Protein 6FTK (pdb70)

Organism: NCBI:txid11673

Solvent-accessible surface area: 5603 Å² total; per-residue (Å²): 168,134,70,147,90,84,102,109,142,134,154,107,104,101,121,98,115,114,66,86,106,87,43,26,154,113,58,77,117,110,79,44,101,139,136,40,152,88,194,203,76,60,132,92,92,126,202,148,150,212

Radius of gyration: 14.97 Å; Cα contacts (8 Å, |Δi|>4): 14; chains: 1; bounding box: 30×39×27 Å

InterPro domains:
  IPR000328 Retroviral envelope protein GP41-like [cd09909] (640-769)
  IPR018582 Envelope glycoprotein, lentivirus [PF09590] (5-595)

Structure (mmCIF, N/CA/C/O backbone):
data_6FTK
#
_entry.id   6FTK
#
loop_
_atom_site.group_PDB
_atom_site.id
_atom_site.type_symbol
_atom_site.label_atom_id
_atom_site.label_alt_id
_atom_site.label_comp_id
_atom_site.label_asym_id
_atom_site.label_entity_id
_atom_site.label_seq_id
_atom_site.pdbx_PDB_ins_code
_atom_site.Cartn_x
_atom_site.Cartn_y
_atom_site.Cartn_z
_atom_site.occupancy
_atom_site.B_iso_or_equiv
_atom_site.auth_seq_id
_atom_site.auth_comp_id
_atom_site.auth_asym_id
_atom_site.auth_atom_id
_atom_site.pdbx_PDB_model_num
ATOM 1 N N . LEU A 1 1 ? -4.612 3.547 5.746 1.00 61.05 737 LEU A N 1
ATOM 2 C CA . LEU A 1 1 ? -3.597 2.653 5.198 1.00 52.40 737 LEU A CA 1
ATOM 3 C C . LEU A 1 1 ? -4.223 1.627 4.261 1.00 73.34 737 LEU A C 1
ATOM 4 O O . LEU A 1 1 ? -5.445 1.491 4.202 1.00 54.31 737 LEU A O 1
ATOM 20 N N . GLN A 1 2 ? -3.378 0.905 3.532 1.00 54.14 738 GLN A N 1
ATOM 21 C CA . GLN A 1 2 ? -3.850 -0.111 2.599 1.00 42.43 738 GLN A CA 1
ATOM 22 C C . GLN A 1 2 ? -3.435 -1.506 3.057 1.00 55.31 738 GLN A C 1
ATOM 23 O O . GLN A 1 2 ? -4.092 -2.497 2.736 1.00 2.12 738 GLN A O 1
ATOM 37 N N . THR A 1 3 ? -2.341 -1.575 3.809 1.00 32.10 739 THR A N 1
ATOM 38 C CA . THR A 1 3 ? -1.838 -2.848 4.310 1.00 52.40 739 THR A CA 1
ATOM 39 C C . THR A 1 3 ? -2.630 -3.310 5.529 1.00 65.45 739 THR A C 1
ATOM 40 O O . THR A 1 3 ? -2.875 -4.504 5.706 1.00 23.10 739 THR A O 1
ATOM 51 N N . LYS A 1 4 ? -3.029 -2.359 6.366 1.00 64.35 740 LYS A N 1
ATOM 52 C CA . LYS A 1 4 ? -3.794 -2.668 7.567 1.00 53.14 740 LYS A CA 1
ATOM 53 C C . LYS A 1 4 ? -5.048 -3.465 7.223 1.00 75.40 740 LYS A C 1
ATOM 54 O O . LYS A 1 4 ? -5.241 -4.579 7.710 1.00 0.45 740 LYS A O 1
ATOM 73 N N . ASP A 1 5 ? -5.898 -2.888 6.379 1.00 1.15 741 ASP A N 1
ATOM 74 C CA . ASP A 1 5 ? -7.133 -3.546 5.967 1.00 0.14 741 ASP A CA 1
ATOM 75 C C . ASP A 1 5 ? -6.834 -4.791 5.138 1.00 11.22 741 ASP A C 1
ATOM 76 O O . ASP A 1 5 ? -7.310 -5.885 5.447 1.00 62.23 741 ASP A O 1
ATOM 85 N N . LEU A 1 6 ? -6.045 -4.618 4.083 1.00 5.15 742 LEU A N 1
ATOM 86 C CA . LEU A 1 6 ? -5.684 -5.727 3.208 1.00 24.31 742 LEU A CA 1
ATOM 87 C C . LEU A 1 6 ? -5.228 -6.936 4.020 1.00 74.04 742 LEU A C 1
ATOM 88 O O . LEU A 1 6 ? -5.632 -8.066 3.746 1.00 42.52 742 LEU A O 1
ATOM 104 N N . GLN A 1 7 ? -4.389 -6.689 5.020 1.00 44.13 743 GLN A N 1
ATOM 105 C CA . GLN A 1 7 ? -3.881 -7.757 5.872 1.00 5.33 743 GLN A CA 1
ATOM 106 C C . GLN A 1 7 ? -4.860 -8.066 7.000 1.00 51.54 743 GLN A C 1
ATOM 107 O O . GLN A 1 7 ? -4.831 -9.152 7.579 1.00 52.54 743 GLN A O 1
ATOM 121 N N . GLN A 1 8 ? -5.724 -7.104 7.306 1.00 12.32 744 GLN A N 1
ATOM 122 C CA . GLN A 1 8 ? -6.712 -7.273 8.366 1.00 21.33 744 GLN A CA 1
ATOM 123 C C . GLN A 1 8 ? -7.655 -8.429 8.051 1.00 33.43 744 GLN A C 1
ATOM 124 O O . GLN A 1 8 ? -8.253 -9.020 8.951 1.00 24.14 744 GLN A O 1
ATOM 138 N N . LYS A 1 9 ? -7.784 -8.748 6.768 1.00 33.31 745 LYS A N 1
ATOM 139 C CA . LYS A 1 9 ? -8.654 -9.835 6.332 1.00 0.44 745 LYS A CA 1
ATOM 140 C C . LYS A 1 9 ? -7.928 -11.175 6.402 1.00 50.43 745 LYS A C 1
ATOM 141 O O . LYS A 1 9 ? -8.393 -12.112 7.050 1.00 54.02 745 LYS A O 1
ATOM 160 N N . PHE A 1 10 ? -6.784 -11.257 5.731 1.00 44.21 746 PHE A N 1
ATOM 161 C CA . PHE A 1 10 ? -5.992 -12.482 5.717 1.00 55.35 746 PHE A CA 1
ATOM 162 C C . PHE A 1 10 ? -5.532 -12.848 7.124 1.00 24.22 746 PHE A C 1
ATOM 163 O O . PHE A 1 10 ? -5.346 -14.023 7.442 1.00 11.22 746 PHE A O 1
ATOM 180 N N . TYR A 1 11 ? -5.348 -11.834 7.962 1.00 74.32 747 TYR A N 1
ATOM 181 C CA . TYR A 1 11 ? -4.907 -12.048 9.335 1.00 65.31 747 TYR A CA 1
ATOM 182 C C . TYR A 1 11 ? -5.977 -12.772 10.146 1.00 14.20 747 TYR A C 1
ATOM 183 O O . TYR A 1 11 ? -5.725 -13.223 11.262 1.00 1.04 747 TYR A O 1
ATOM 201 N N . GLU A 1 12 ? -7.173 -12.877 9.574 1.00 5.41 748 GLU A N 1
ATOM 202 C CA . GLU A 1 12 ? -8.282 -13.545 10.244 1.00 35.11 748 GLU A CA 1
ATOM 203 C C . GLU A 1 12 ? -8.265 -15.044 9.960 1.00 33.32 748 GLU A C 1
ATOM 204 O O . GLU A 1 12 ? -8.764 -15.842 10.754 1.00 13.13 748 GLU A O 1
ATOM 216 N N . ILE A 1 13 ? -7.688 -15.419 8.825 1.00 71.35 749 ILE A N 1
ATOM 217 C CA . ILE A 1 13 ? -7.605 -16.822 8.437 1.00 40.15 749 ILE A CA 1
ATOM 218 C C . ILE A 1 13 ? -6.441 -17.517 9.135 1.00 71.33 749 ILE A C 1
ATOM 219 O O . ILE A 1 13 ? -6.212 -18.711 8.941 1.00 35.42 749 ILE A O 1
ATOM 235 N N . ILE A 1 14 ? -5.710 -16.763 9.947 1.00 1.13 750 ILE A N 1
ATOM 236 C CA . ILE A 1 14 ? -4.571 -17.308 10.676 1.00 1.43 750 ILE A CA 1
ATOM 237 C C . ILE A 1 14 ? -4.973 -17.733 12.084 1.00 21.21 750 ILE A C 1
ATOM 238 O O . ILE A 1 14 ? -4.427 -18.690 12.635 1.00 20.43 750 ILE A O 1
ATOM 254 N N . LEU A 1 15 ? -5.932 -17.017 12.662 1.00 30.30 751 LEU A N 1
ATOM 255 C CA . LEU A 1 15 ? -6.409 -17.321 14.006 1.00 55.14 751 LEU A CA 1
ATOM 256 C C . LEU A 1 15 ? -7.509 -18.377 13.967 1.00 51.30 751 LEU A C 1
ATOM 257 O O . LEU A 1 15 ? -7.720 -19.105 14.937 1.00 23.13 751 LEU A O 1
ATOM 273 N N . ASP A 1 16 ? -8.207 -18.456 12.840 1.00 43.23 752 ASP A N 1
ATOM 274 C CA . ASP A 1 16 ? -9.284 -19.425 12.672 1.00 11.32 752 ASP A CA 1
ATOM 275 C C . ASP A 1 16 ? -8.742 -20.756 12.162 1.00 62.41 752 ASP A C 1
ATOM 276 O O . ASP A 1 16 ? -9.383 -21.797 12.313 1.00 21.34 752 ASP A O 1
ATOM 285 N N . ILE A 1 17 ? -7.559 -20.716 11.557 1.00 54.51 753 ILE A N 1
ATOM 286 C CA . ILE A 1 17 ? -6.933 -21.919 11.025 1.00 44.12 753 ILE A CA 1
ATOM 287 C C . ILE A 1 17 ? -6.163 -22.664 12.111 1.00 44.53 753 ILE A C 1
ATOM 288 O O . ILE A 1 17 ? -6.003 -23.882 12.046 1.00 1.42 753 ILE A O 1
ATOM 304 N N . GLU A 1 18 ? -5.690 -21.923 13.108 1.00 50.01 754 GLU A N 1
ATOM 305 C CA . GLU A 1 18 ? -4.938 -22.514 14.208 1.00 32.21 754 GLU A CA 1
ATOM 306 C C . GLU A 1 18 ? -5.877 -23.161 15.223 1.00 3.51 754 GLU A C 1
ATOM 307 O O . GLU A 1 18 ? -5.502 -24.108 15.913 1.00 0.45 754 GLU A O 1
ATOM 319 N N . GLN A 1 19 ? -7.096 -22.640 15.307 1.00 52.51 755 GLN A N 1
ATOM 320 C CA . GLN A 1 19 ? -8.088 -23.164 16.239 1.00 53.11 755 GLN A CA 1
ATOM 321 C C . GLN A 1 19 ? -8.439 -24.610 15.902 1.00 53.53 755 GLN A C 1
ATOM 322 O O . GLN A 1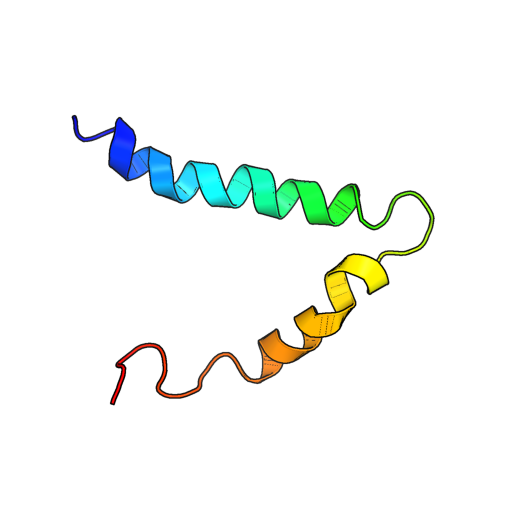 19 ? -8.821 -25.386 16.777 1.00 42.10 755 GLN A O 1
ATOM 336 N N . ASN A 1 20 ? -8.309 -24.964 14.628 1.00 62.13 756 ASN A N 1
ATOM 337 C CA . ASN A 1 20 ? -8.614 -26.317 14.175 1.00 3.34 756 ASN A CA 1
ATOM 338 C C . ASN A 1 20 ? -7.786 -27.346 14.941 1.00 51.44 756 ASN A C 1
ATOM 339 O O . ASN A 1 20 ? -8.175 -28.507 15.055 1.00 21.43 756 ASN A O 1
ATOM 350 N N . ASN A 1 21 ? -6.645 -26.909 15.463 1.00 51.32 757 ASN A N 1
ATOM 351 C CA . ASN A 1 21 ? -5.763 -27.791 16.218 1.00 62.44 757 ASN A CA 1
ATOM 352 C C . ASN A 1 21 ? -6.083 -27.737 17.708 1.00 73.35 757 ASN A C 1
ATOM 353 O O . ASN A 1 21 ? -6.154 -28.768 18.377 1.00 21.45 757 ASN A O 1
ATOM 364 N N . VAL A 1 22 ? -6.279 -26.527 18.222 1.00 12.42 758 VAL A N 1
ATOM 365 C CA . VAL A 1 22 ? -6.594 -26.337 19.633 1.00 11.32 758 VAL A CA 1
ATOM 366 C C . VAL A 1 22 ? -7.893 -27.044 20.006 1.00 43.35 758 VAL A C 1
ATOM 367 O O . VAL A 1 22 ? -8.105 -27.401 21.164 1.00 50.31 758 VAL A O 1
ATOM 380 N N . GLN A 1 23 ? -8.757 -27.242 19.016 1.00 40.34 759 GLN A N 1
ATOM 381 C CA . GLN A 1 23 ? -10.036 -27.906 19.240 1.00 5.52 759 GLN A CA 1
ATOM 382 C C . GLN A 1 23 ? -9.943 -29.392 18.911 1.00 63.12 759 GLN A C 1
ATOM 383 O O . GLN A 1 23 ? -10.941 -30.026 18.571 1.00 23.11 759 GLN A O 1
ATOM 397 N N . GLY A 1 24 ? -8.736 -29.941 19.013 1.00 53.25 760 GLY A N 1
ATOM 398 C CA . GLY A 1 24 ? -8.535 -31.348 18.721 1.00 32.30 760 GLY A CA 1
ATOM 399 C C . GLY A 1 24 ? -7.338 -31.927 19.451 1.00 53.33 760 GLY A C 1
ATOM 400 O O . GLY A 1 24 ? -6.813 -32.972 19.068 1.00 71.03 760 GLY A O 1
ATOM 404 N N . LYS A 1 25 ? -6.904 -31.244 20.505 1.00 75.43 761 LYS A N 1
ATOM 405 C CA . LYS A 1 25 ? -5.762 -31.695 21.291 1.00 41.42 761 LYS A CA 1
ATOM 406 C C . LYS A 1 25 ? -6.176 -32.777 22.282 1.00 63.23 761 LYS A C 1
ATOM 407 O O . LYS A 1 25 ? -5.405 -33.690 22.579 1.00 51.15 761 LYS A O 1
ATOM 426 N N . THR A 1 26 ? -7.399 -32.670 22.791 1.00 71.51 762 THR A N 1
ATOM 427 C CA . THR A 1 26 ? -7.916 -33.640 23.748 1.00 12.03 762 THR A CA 1
ATOM 428 C C . THR A 1 26 ? -8.745 -34.713 23.052 1.00 63.54 762 THR A C 1
ATOM 429 O O . THR A 1 26 ? -9.649 -35.298 23.646 1.00 4.23 762 THR A O 1
ATOM 440 N N . GLY A 1 27 ? -8.428 -34.969 21.785 1.00 32.34 763 GLY A N 1
ATOM 441 C CA . GLY A 1 27 ? -9.153 -35.974 21.028 1.00 4.25 763 GLY A CA 1
ATOM 442 C C . GLY A 1 27 ? -10.609 -35.606 20.824 1.00 63.51 763 GLY A C 1
ATOM 443 O O . GLY A 1 27 ? -11.479 -36.478 20.804 1.00 22.21 763 GLY A O 1
ATOM 447 N N . ILE A 1 28 ? -10.876 -34.314 20.672 1.00 33.03 764 ILE A N 1
ATOM 448 C CA . ILE A 1 28 ? -12.237 -33.834 20.468 1.00 12.02 764 ILE A CA 1
ATOM 449 C C . ILE A 1 28 ? -12.327 -32.939 19.238 1.00 44.13 764 ILE A C 1
ATOM 450 O O . ILE A 1 28 ? -12.915 -31.860 19.285 1.00 50.54 764 ILE A O 1
ATOM 466 N N . GLN A 1 29 ? -11.740 -33.396 18.136 1.00 24.52 765 GLN A N 1
ATOM 467 C CA . GLN A 1 29 ? -11.754 -32.637 16.891 1.00 63.11 765 GLN A CA 1
ATOM 468 C C . GLN A 1 29 ? -13.178 -32.260 16.500 1.00 54.04 765 GLN A C 1
ATOM 469 O O . GLN A 1 29 ? -13.416 -31.187 15.947 1.00 73.41 765 GLN A O 1
ATOM 483 N N . GLN A 1 30 ? -14.122 -33.150 16.791 1.00 34.42 766 GLN A N 1
ATOM 484 C CA . GLN A 1 30 ? -15.523 -32.912 16.468 1.00 54.54 766 GLN A CA 1
ATOM 485 C C . GLN A 1 30 ? -16.019 -31.622 17.115 1.00 12.43 766 GLN A C 1
ATOM 486 O O . GLN A 1 30 ? -17.003 -31.029 16.669 1.00 4.02 766 GLN A O 1
ATOM 500 N N . LEU A 1 31 ? -15.332 -31.193 18.169 1.00 42.12 767 LEU A N 1
ATOM 501 C CA . LEU A 1 31 ? -15.703 -29.973 18.878 1.00 3.15 767 LEU A CA 1
ATOM 502 C C . LEU A 1 31 ? -15.913 -28.819 17.903 1.00 33.02 767 LEU A C 1
ATOM 503 O O . LEU A 1 31 ? -16.927 -28.124 17.961 1.00 4.42 767 LEU A O 1
ATOM 519 N N . GLN A 1 32 ? -14.950 -28.623 17.009 1.00 63.10 768 GLN A N 1
ATOM 520 C CA . GLN A 1 32 ? -15.032 -27.554 16.021 1.00 44.24 768 GLN A CA 1
ATOM 521 C C . GLN A 1 32 ? -15.685 -28.050 14.735 1.00 64.52 768 GLN A C 1
ATOM 522 O O . GLN A 1 32 ? -16.046 -27.259 13.864 1.00 51.55 768 GLN A O 1
ATOM 536 N N . LYS A 1 33 ? -15.832 -29.366 14.622 1.00 61.42 769 LYS A N 1
ATOM 537 C CA . LYS A 1 33 ? -16.442 -29.969 13.442 1.00 44.22 769 LYS A CA 1
ATOM 538 C C . LYS A 1 33 ? -17.961 -30.005 13.573 1.00 5.25 769 LYS A C 1
ATOM 539 O O . LYS A 1 33 ? -18.671 -30.268 12.603 1.00 42.10 769 LYS A O 1
ATOM 558 N N . TRP A 1 34 ? -18.452 -29.737 14.777 1.00 34.21 770 TRP A N 1
ATOM 559 C CA . TRP A 1 34 ? -19.888 -29.738 15.035 1.00 70.14 770 TRP A CA 1
ATOM 560 C C . TRP A 1 34 ? -20.641 -29.020 13.920 1.00 5.41 770 TRP A C 1
ATOM 561 O O . TRP A 1 34 ? -20.901 -29.595 12.864 1.00 13.40 770 TRP A O 1
ATOM 582 N N . GLU A 1 35 ? -20.987 -27.759 14.162 1.00 4.43 771 GLU A N 1
ATOM 583 C CA . GLU A 1 35 ? -21.709 -26.963 13.178 1.00 13.33 771 GLU A CA 1
ATOM 584 C C . GLU A 1 35 ? -20.960 -26.928 11.849 1.00 22.24 771 GLU A C 1
ATOM 585 O O . GLU A 1 35 ? -21.515 -26.541 10.821 1.00 62.01 771 GLU A O 1
ATOM 597 N N . ASP A 1 36 ? -19.696 -27.335 11.879 1.00 21.02 772 ASP A N 1
ATOM 598 C CA . ASP A 1 36 ? -18.869 -27.352 10.678 1.00 1.21 772 ASP A CA 1
ATOM 599 C C . ASP A 1 36 ? -19.585 -28.065 9.536 1.00 62.20 772 ASP A C 1
ATOM 600 O O . ASP A 1 36 ? -19.377 -27.745 8.365 1.00 33.03 772 ASP A O 1
ATOM 609 N N . TRP A 1 37 ? -20.426 -29.032 9.883 1.00 2.12 773 TRP A N 1
ATOM 610 C CA . TRP A 1 37 ? -21.171 -29.791 8.886 1.00 13.23 773 TRP A CA 1
ATOM 611 C C . TRP A 1 37 ? -21.926 -28.859 7.944 1.00 13.44 773 TRP A C 1
ATOM 612 O O . TRP A 1 37 ? -22.178 -29.198 6.788 1.00 22.44 773 TRP A O 1
ATOM 633 N N . VAL A 1 38 ? -22.285 -27.681 8.446 1.00 21.20 774 VAL A N 1
ATOM 634 C CA . VAL A 1 38 ? -23.011 -26.700 7.649 1.00 2.51 774 VAL A CA 1
ATOM 635 C C . VAL A 1 38 ? -22.230 -26.326 6.394 1.00 62.44 774 VAL A C 1
ATOM 636 O O . VAL A 1 38 ? -22.801 -25.845 5.415 1.00 22.34 774 VAL A O 1
ATOM 649 N N . ARG A 1 39 ? -20.920 -26.551 6.430 1.00 71.54 775 ARG A N 1
ATOM 650 C CA . ARG A 1 39 ? -20.060 -26.238 5.295 1.00 3.05 775 ARG A CA 1
ATOM 651 C C . ARG A 1 39 ? -20.611 -26.848 4.009 1.00 12.13 775 ARG A C 1
ATOM 652 O O . ARG A 1 39 ? -20.371 -26.337 2.916 1.00 64.32 775 ARG A O 1
ATOM 673 N N . TRP A 1 40 ? -21.350 -27.943 4.150 1.00 2.12 776 TRP A N 1
ATOM 674 C CA . TRP A 1 40 ? -21.935 -28.624 3.001 1.00 41.23 776 TRP A CA 1
ATOM 675 C C . TRP A 1 40 ? -22.936 -27.722 2.286 1.00 2.24 776 TRP A C 1
ATOM 676 O O . TRP A 1 40 ? -23.007 -27.710 1.058 1.00 41.24 776 TRP A O 1
ATOM 697 N N . ILE A 1 41 ? -23.708 -26.971 3.064 1.00 11.01 777 ILE A N 1
ATOM 698 C CA . ILE A 1 41 ? -24.704 -26.066 2.504 1.00 14.32 777 ILE A CA 1
ATOM 699 C C . ILE A 1 41 ? -24.144 -24.655 2.354 1.00 21.33 777 ILE A C 1
ATOM 700 O O . ILE A 1 41 ? -24.856 -23.670 2.546 1.00 63.41 777 ILE A O 1
ATOM 716 N N . GLY A 1 42 ? -22.863 -24.567 2.009 1.00 13.10 778 GLY A N 1
ATOM 717 C CA . GLY A 1 42 ? -22.229 -23.274 1.837 1.00 1.54 778 GLY A CA 1
ATOM 718 C C . GLY A 1 42 ? -22.324 -22.765 0.412 1.00 14.24 778 GLY A C 1
ATOM 719 O O . GLY A 1 42 ? -21.340 -22.290 -0.151 1.00 52.11 778 GLY A O 1
ATOM 723 N N . ASN A 1 43 ? -23.514 -22.868 -0.172 1.00 41.40 779 ASN A N 1
ATOM 724 C CA . ASN A 1 43 ? -23.733 -22.416 -1.542 1.00 14.15 779 ASN A CA 1
ATOM 725 C C . ASN A 1 43 ? -25.023 -21.608 -1.647 1.00 74.23 779 ASN A C 1
ATOM 726 O O . ASN A 1 43 ? -25.305 -21.003 -2.681 1.00 45.24 779 ASN A O 1
ATOM 737 N N . ILE A 1 44 ? -25.802 -21.602 -0.570 1.00 31.31 780 ILE A N 1
ATOM 738 C CA . ILE A 1 44 ? -27.060 -20.867 -0.542 1.00 13.22 780 ILE A CA 1
ATOM 739 C C . ILE A 1 44 ? -26.886 -19.457 -1.096 1.00 61.13 780 ILE A C 1
ATOM 740 O O . ILE A 1 44 ? -25.780 -18.918 -1.153 1.00 42.41 780 ILE A O 1
ATOM 756 N N . PRO A 1 45 ? -28.003 -18.844 -1.514 1.00 4.14 781 PRO A N 1
ATOM 757 C CA . PRO A 1 45 ? -28.000 -17.487 -2.069 1.00 72.21 781 PRO A CA 1
ATOM 758 C C . PRO A 1 45 ? -27.696 -16.429 -1.014 1.00 50.43 781 PRO A C 1
ATOM 759 O O . PRO A 1 45 ? -28.222 -15.318 -1.068 1.00 0.13 781 PRO A O 1
ATOM 770 N N . GLN A 1 46 ? -26.845 -16.782 -0.056 1.00 74.53 782 GLN A N 1
ATOM 771 C CA . GLN A 1 46 ? -26.473 -15.862 1.011 1.00 35.14 782 GLN A CA 1
ATOM 772 C C . GLN A 1 46 ? -25.346 -14.937 0.565 1.00 74.01 782 GLN A C 1
ATOM 773 O O . GLN A 1 46 ? -25.157 -13.857 1.125 1.00 42.14 782 GLN A O 1
ATOM 787 N N . TYR A 1 47 ? -24.601 -15.367 -0.448 1.00 11.12 783 TYR A N 1
ATOM 788 C CA . TYR A 1 47 ? -23.491 -14.577 -0.968 1.00 20.21 783 TYR A CA 1
ATOM 789 C C . TYR A 1 47 ? -23.999 -13.345 -1.711 1.00 32.44 783 TYR A C 1
ATOM 790 O O . TYR A 1 47 ? -23.443 -12.254 -1.582 1.00 33.15 783 TYR A O 1
ATOM 808 N N . LEU A 1 48 ? -25.060 -13.529 -2.490 1.00 50.51 784 LEU A N 1
ATOM 809 C CA . LEU A 1 48 ? -25.647 -12.433 -3.254 1.00 64.32 784 LEU A CA 1
ATOM 810 C C . LEU A 1 48 ? -26.660 -11.664 -2.414 1.00 1.44 784 LEU A C 1
ATOM 811 O O . LEU A 1 48 ? -26.909 -10.482 -2.649 1.00 14.30 784 LEU A O 1
ATOM 827 N N . LYS A 1 49 ? -27.242 -12.342 -1.430 1.00 23.24 785 LYS A N 1
ATOM 828 C CA . LYS A 1 49 ? -28.226 -11.724 -0.550 1.00 44.41 785 LYS A CA 1
ATOM 829 C C . LYS A 1 49 ? -29.454 -11.277 -1.338 1.00 2.50 785 LYS A C 1
ATOM 830 O O . LYS A 1 49 ? -29.427 -10.252 -2.018 1.00 12.30 785 LYS A O 1
ATOM 849 N N . MET A 1 50 ? -30.529 -12.052 -1.239 1.00 50.22 786 MET A N 1
ATOM 850 C CA . MET A 1 50 ? -31.767 -11.733 -1.940 1.00 72.33 786 MET A CA 1
ATOM 851 C C . MET A 1 50 ? -32.398 -10.463 -1.380 1.00 10.34 786 MET A C 1
ATOM 852 O O . MET A 1 50 ? -32.281 -10.173 -0.189 1.00 4.22 786 MET A O 1
ATOM 866 N N . LEU A 1 1 ? 0.424 0.466 1.837 1.00 3.22 737 LEU A N 2
ATOM 867 C CA . LEU A 1 1 ? -0.898 1.075 1.756 1.00 15.13 737 LEU A CA 2
ATOM 868 C C . LEU A 1 1 ? -1.967 0.134 2.304 1.00 62.35 737 LEU A C 2
ATOM 869 O O . LEU A 1 1 ? -2.118 -0.990 1.826 1.00 23.45 737 LEU A O 2
ATOM 885 N N . GLN A 1 2 ? -2.704 0.601 3.305 1.00 74.12 738 GLN A N 2
ATOM 886 C CA . GLN A 1 2 ? -3.759 -0.199 3.915 1.00 72.33 738 GLN A CA 2
ATOM 887 C C . GLN A 1 2 ? -3.196 -1.493 4.494 1.00 44.21 738 GLN A C 2
ATOM 888 O O . GLN A 1 2 ? -3.900 -2.497 4.602 1.00 70.42 738 GLN A O 2
ATOM 902 N N . THR A 1 3 ? -1.919 -1.463 4.865 1.00 44.22 739 THR A N 2
ATOM 903 C CA . THR A 1 3 ? -1.259 -2.632 5.431 1.00 73.34 739 THR A CA 2
ATOM 904 C C . THR A 1 3 ? -1.956 -3.093 6.705 1.00 12.54 739 THR A C 2
ATOM 905 O O . THR A 1 3 ? -1.807 -4.240 7.128 1.00 42.20 739 THR A O 2
ATOM 916 N N . LYS A 1 4 ? -2.719 -2.193 7.316 1.00 1.31 740 LYS A N 2
ATOM 917 C CA . LYS A 1 4 ? -3.442 -2.506 8.542 1.00 4.33 740 LYS A CA 2
ATOM 918 C C . LYS A 1 4 ? -4.732 -3.258 8.237 1.00 74.43 740 LYS A C 2
ATOM 919 O O . LYS A 1 4 ? -4.935 -4.379 8.703 1.00 61.11 740 LYS A O 2
ATOM 938 N N . ASP A 1 5 ? -5.602 -2.635 7.449 1.00 13.03 741 ASP A N 2
ATOM 939 C CA . ASP A 1 5 ? -6.873 -3.247 7.078 1.00 11.32 741 ASP A CA 2
ATOM 940 C C . ASP A 1 5 ? -6.651 -4.463 6.186 1.00 65.41 741 ASP A C 2
ATOM 941 O O . ASP A 1 5 ? -7.136 -5.557 6.476 1.00 21.34 741 ASP A O 2
ATOM 950 N N . LEU A 1 6 ? -5.915 -4.265 5.097 1.00 23.01 742 LEU A N 2
ATOM 951 C CA . LEU A 1 6 ? -5.628 -5.346 4.160 1.00 75.14 742 LEU A CA 2
ATOM 952 C C . LEU A 1 6 ? -5.165 -6.598 4.898 1.00 2.33 742 LEU A C 2
ATOM 953 O O . LEU A 1 6 ? -5.612 -7.705 4.601 1.00 52.21 742 LEU A O 2
ATOM 969 N N . GLN A 1 7 ? -4.268 -6.413 5.862 1.00 63.14 743 GLN A N 2
ATOM 970 C CA . GLN A 1 7 ? -3.746 -7.527 6.643 1.00 73.32 743 GLN A CA 2
ATOM 971 C C . GLN A 1 7 ? -4.676 -7.860 7.804 1.00 22.44 743 GLN A C 2
ATOM 972 O O . GLN A 1 7 ? -4.655 -8.974 8.328 1.00 72.33 743 GLN A O 2
ATOM 986 N N . GLN A 1 8 ? -5.489 -6.888 8.203 1.00 54.12 744 GLN A N 2
ATOM 987 C CA . GLN A 1 8 ? -6.426 -7.079 9.304 1.00 72.14 744 GLN A CA 2
ATOM 988 C C . GLN A 1 8 ? -7.412 -8.199 8.992 1.00 73.44 744 GLN A C 2
ATOM 989 O O . GLN A 1 8 ? -7.980 -8.811 9.896 1.00 32.22 744 GLN A O 2
ATOM 1003 N N . LYS A 1 9 ? -7.612 -8.464 7.704 1.00 14.24 745 LYS A N 2
ATOM 1004 C CA . LYS A 1 9 ? -8.529 -9.511 7.272 1.00 54.21 745 LYS A CA 2
ATOM 1005 C C . LYS A 1 9 ? -7.834 -10.869 7.253 1.00 40.44 745 LYS A C 2
ATOM 1006 O O . LYS A 1 9 ? -8.308 -11.828 7.862 1.00 12.15 745 LYS A O 2
ATOM 1025 N N . PHE A 1 10 ? -6.708 -10.943 6.551 1.00 33.03 746 PHE A N 2
ATOM 1026 C CA . PHE A 1 10 ? -5.948 -12.184 6.454 1.00 11.53 746 PHE A CA 2
ATOM 1027 C C . PHE A 1 10 ? -5.463 -12.632 7.829 1.00 20.51 746 PHE A C 2
ATOM 1028 O O . PHE A 1 10 ? -5.314 -13.827 8.087 1.00 33.05 746 PHE A O 2
ATOM 1045 N N . TYR A 1 11 ? -5.216 -11.667 8.707 1.00 64.41 747 TYR A N 2
ATOM 1046 C CA . TYR A 1 11 ? -4.743 -11.962 10.054 1.00 13.43 747 TYR A CA 2
ATOM 1047 C C . TYR A 1 11 ? -5.817 -12.686 10.861 1.00 1.44 747 TYR A C 2
ATOM 1048 O O . TYR A 1 11 ? -5.551 -13.199 11.948 1.00 12.42 747 TYR A O 2
ATOM 1066 N N . GLU A 1 12 ? -7.031 -12.723 10.321 1.00 62.51 748 GLU A N 2
ATOM 1067 C CA . GLU A 1 12 ? -8.145 -13.385 10.990 1.00 41.31 748 GLU A CA 2
ATOM 1068 C C . GLU A 1 12 ? -8.189 -14.868 10.636 1.00 73.01 748 GLU A C 2
ATOM 1069 O O . GLU A 1 12 ? -8.695 -15.686 11.406 1.00 43.44 748 GLU A O 2
ATOM 1081 N N . ILE A 1 13 ? -7.658 -15.208 9.467 1.00 64.13 749 ILE A N 2
ATOM 1082 C CA . ILE A 1 13 ? -7.635 -16.592 9.012 1.00 62.02 749 ILE A CA 2
ATOM 1083 C C . ILE A 1 13 ? -6.466 -17.355 9.626 1.00 53.43 749 ILE A C 2
ATOM 1084 O O . ILE A 1 13 ? -6.284 -18.545 9.368 1.00 61.13 749 ILE A O 2
ATOM 1100 N N . ILE A 1 14 ? -5.677 -16.662 10.440 1.00 54.43 750 ILE A N 2
ATOM 1101 C CA . ILE A 1 14 ? -4.528 -17.274 11.094 1.00 33.33 750 ILE A CA 2
ATOM 1102 C C . ILE A 1 14 ? -4.884 -17.754 12.497 1.00 74.14 750 ILE A C 2
ATOM 1103 O O . ILE A 1 14 ? -4.347 -18.752 12.978 1.00 32.04 750 ILE A O 2
ATOM 1119 N N . LEU A 1 15 ? -5.795 -17.038 13.148 1.00 43.02 751 LEU A N 2
ATOM 1120 C CA . LEU A 1 15 ? -6.226 -17.392 14.496 1.00 44.24 751 LEU A CA 2
ATOM 1121 C C . LEU A 1 15 ? -7.360 -18.411 14.455 1.00 23.01 751 LEU A C 2
ATOM 1122 O O . LEU A 1 15 ? -7.552 -19.177 15.399 1.00 73.21 751 LEU A O 2
ATOM 1138 N N . ASP A 1 16 ? -8.106 -18.414 13.356 1.00 22.01 752 ASP A N 2
ATOM 1139 C CA . ASP A 1 16 ? -9.218 -19.342 13.190 1.00 13.24 752 ASP A CA 2
ATOM 1140 C C . ASP A 1 16 ? -8.742 -20.664 12.597 1.00 44.44 752 ASP A C 2
ATOM 1141 O O . ASP A 1 16 ? -9.409 -21.690 12.726 1.00 22.24 752 ASP A O 2
ATOM 1150 N N . ILE A 1 17 ? -7.585 -20.629 11.944 1.00 61.42 753 ILE A N 2
ATOM 1151 C CA . ILE A 1 17 ? -7.019 -21.824 11.330 1.00 52.10 753 ILE A CA 2
ATOM 1152 C C . ILE A 1 17 ? -6.229 -22.643 12.345 1.00 54.20 753 ILE A C 2
ATOM 1153 O O . ILE A 1 17 ? -6.116 -23.862 12.221 1.00 13.53 753 ILE A O 2
ATOM 1169 N N . GLU A 1 18 ? -5.686 -21.964 13.351 1.00 44.14 754 GLU A N 2
ATOM 1170 C CA . GLU A 1 18 ? -4.908 -22.629 14.388 1.00 4.35 754 GLU A CA 2
ATOM 1171 C C . GLU A 1 18 ? -5.822 -23.319 15.396 1.00 71.51 754 GLU A C 2
ATOM 1172 O O . GLU A 1 18 ? -5.496 -24.388 15.914 1.00 53.33 754 GLU A O 2
ATOM 1184 N N . GLN A 1 19 ? -6.966 -22.700 15.669 1.00 24.12 755 GLN A N 2
ATOM 1185 C CA . GLN A 1 19 ? -7.927 -23.255 16.616 1.00 44.12 755 GLN A CA 2
ATOM 1186 C C . GLN A 1 19 ? -8.305 -24.682 16.235 1.00 51.13 755 GLN A C 2
ATOM 1187 O O . GLN A 1 19 ? -8.611 -25.505 17.097 1.00 5.20 755 GLN A O 2
ATOM 1201 N N . ASN A 1 20 ? -8.283 -24.968 14.937 1.00 32.42 756 ASN A N 2
ATOM 1202 C CA . ASN A 1 20 ? -8.625 -26.296 14.441 1.00 61.22 756 ASN A CA 2
ATOM 1203 C C . ASN A 1 20 ? -7.755 -27.363 15.099 1.00 52.04 756 ASN A C 2
ATOM 1204 O O . ASN A 1 20 ? -8.151 -28.523 15.206 1.00 74.24 756 ASN A O 2
ATOM 1215 N N . ASN A 1 21 ? -6.567 -26.961 15.538 1.00 10.31 757 ASN A N 2
ATOM 1216 C CA . ASN A 1 21 ? -5.640 -27.882 16.186 1.00 65.52 757 ASN A CA 2
ATOM 1217 C C . ASN A 1 21 ? -5.780 -27.818 17.703 1.00 34.22 757 ASN A C 2
ATOM 1218 O O . ASN A 1 21 ? -5.722 -28.840 18.387 1.00 74.44 757 ASN A O 2
ATOM 1229 N N . VAL A 1 22 ? -5.964 -26.609 18.224 1.00 33.20 758 VAL A N 2
ATOM 1230 C CA . VAL A 1 22 ? -6.115 -26.411 19.661 1.00 51.15 758 VAL A CA 2
ATOM 1231 C C . VAL A 1 22 ? -7.408 -27.036 20.170 1.00 71.52 758 VAL A C 2
ATOM 1232 O O . VAL A 1 22 ? -7.516 -27.394 21.343 1.00 53.35 758 VAL A O 2
ATOM 1245 N N . GLN A 1 23 ? -8.386 -27.168 19.279 1.00 12.33 759 GLN A N 2
ATOM 1246 C CA . GLN A 1 23 ? -9.673 -27.752 19.639 1.00 21.14 759 GLN A CA 2
ATOM 1247 C C . GLN A 1 23 ? -9.714 -29.237 19.292 1.00 44.42 759 GLN A C 2
ATOM 1248 O O . GLN A 1 23 ? -10.777 -29.790 19.016 1.00 30.44 759 GLN A O 2
ATOM 1262 N N . GLY A 1 24 ? -8.547 -29.875 19.308 1.00 40.53 760 GLY A N 2
ATOM 1263 C CA . GLY A 1 24 ? -8.472 -31.289 18.993 1.00 72.51 760 GLY A CA 2
ATOM 1264 C C . GLY A 1 24 ? -7.344 -31.987 19.727 1.00 31.13 760 GLY A C 2
ATOM 1265 O O . GLY A 1 24 ? -6.904 -33.065 19.325 1.00 45.03 760 GLY A O 2
ATOM 1269 N N . LYS A 1 25 ? -6.873 -31.373 20.806 1.00 35.23 761 LYS A N 2
ATOM 1270 C CA . LYS A 1 25 ? -5.790 -31.940 21.600 1.00 64.41 761 LYS A CA 2
ATOM 1271 C C . LYS A 1 25 ? -6.264 -33.169 22.370 1.00 64.15 761 LYS A C 2
ATOM 1272 O O . LYS A 1 25 ? -5.516 -34.131 22.547 1.00 14.14 761 LYS A O 2
ATOM 1291 N N . THR A 1 26 ? -7.513 -33.131 22.824 1.00 71.21 762 THR A N 2
ATOM 1292 C CA . THR A 1 26 ? -8.087 -34.240 23.574 1.00 74.24 762 THR A CA 2
ATOM 1293 C C . THR A 1 26 ? -8.914 -35.146 22.669 1.00 73.23 762 THR A C 2
ATOM 1294 O O . THR A 1 26 ? -9.861 -35.791 23.118 1.00 20.44 762 THR A O 2
ATOM 1305 N N . GLY A 1 27 ? -8.551 -35.190 21.391 1.00 41.44 763 GLY A N 2
ATOM 1306 C CA . GLY A 1 27 ? -9.271 -36.021 20.443 1.00 42.15 763 GLY A CA 2
ATOM 1307 C C . GLY A 1 27 ? -10.699 -35.557 20.234 1.00 63.33 763 GLY A C 2
ATOM 1308 O O . GLY A 1 27 ? -11.566 -36.347 19.857 1.00 21.53 763 GLY A O 2
ATOM 1312 N N . ILE A 1 28 ? -10.946 -34.275 20.479 1.00 22.21 764 ILE A N 2
ATOM 1313 C CA . ILE A 1 28 ? -12.279 -33.709 20.316 1.00 51.32 764 ILE A CA 2
ATOM 1314 C C . ILE A 1 28 ? -12.335 -32.775 19.112 1.00 72.33 764 ILE A C 2
ATOM 1315 O O . ILE A 1 28 ? -12.845 -31.659 19.204 1.00 42.22 764 ILE A O 2
ATOM 1331 N N . GLN A 1 29 ? -11.810 -33.240 17.983 1.00 63.11 765 GLN A N 2
ATOM 1332 C CA . GLN A 1 29 ? -11.802 -32.446 16.760 1.00 34.33 765 GLN A CA 2
ATOM 1333 C C . GLN A 1 29 ? -13.215 -32.007 16.387 1.00 20.13 765 GLN A C 2
ATOM 1334 O O . GLN A 1 29 ? -13.401 -31.001 15.704 1.00 72.51 765 GLN A O 2
ATOM 1348 N N . GLN A 1 30 ? -14.205 -32.770 16.840 1.00 10.35 766 GLN A N 2
ATOM 1349 C CA . GLN A 1 30 ? -15.600 -32.459 16.552 1.00 54.20 766 GLN A CA 2
ATOM 1350 C C . GLN A 1 30 ? -15.971 -31.078 17.083 1.00 74.44 766 GLN A C 2
ATOM 1351 O O . GLN A 1 30 ? -16.941 -30.468 16.631 1.00 64.24 766 GLN A O 2
ATOM 1365 N N . LEU A 1 31 ? -15.194 -30.590 18.044 1.00 74.44 767 LEU A N 2
ATOM 1366 C CA . LEU A 1 31 ? -15.441 -29.280 18.636 1.00 22.21 767 LEU A CA 2
ATOM 1367 C C . LEU A 1 31 ? -15.627 -28.220 17.556 1.00 74.01 767 LEU A C 2
ATOM 1368 O O . LEU A 1 31 ? -16.589 -27.454 17.585 1.00 74.03 767 LEU A O 2
ATOM 1384 N N . GLN A 1 32 ? -14.701 -28.185 16.603 1.00 1.34 768 GLN A N 2
ATOM 1385 C CA . GLN A 1 32 ? -14.765 -27.219 15.512 1.00 34.24 768 GLN A CA 2
ATOM 1386 C C . GLN A 1 32 ? -15.513 -27.798 14.315 1.00 3.03 768 GLN A C 2
ATOM 1387 O O . GLN A 1 32 ? -15.867 -27.077 13.382 1.00 24.34 768 GLN A O 2
ATOM 1401 N N . LYS A 1 33 ? -15.750 -29.105 14.348 1.00 12.24 769 LYS A N 2
ATOM 1402 C CA . LYS A 1 33 ? -16.456 -29.783 13.268 1.00 43.33 769 LYS A CA 2
ATOM 1403 C C . LYS A 1 33 ? -17.965 -29.700 13.468 1.00 55.23 769 LYS A C 2
ATOM 1404 O O . LYS A 1 33 ? -18.739 -30.011 12.563 1.00 53.35 769 LYS A O 2
ATOM 1423 N N . TRP A 1 34 ? -18.377 -29.277 14.658 1.00 50.24 770 TRP A N 2
ATOM 1424 C CA . TRP A 1 34 ? -19.795 -29.151 14.976 1.00 20.14 770 TRP A CA 2
ATOM 1425 C C . TRP A 1 34 ? -20.555 -28.497 13.827 1.00 71.04 770 TRP A C 2
ATOM 1426 O O . TRP A 1 34 ? -20.905 -29.156 12.849 1.00 21.20 770 TRP A O 2
ATOM 1447 N N . GLU A 1 35 ? -20.807 -27.198 13.952 1.00 2.15 771 GLU A N 2
ATOM 1448 C CA . GLU A 1 35 ? -21.526 -26.456 12.923 1.00 23.43 771 GLU A CA 2
ATOM 1449 C C . GLU A 1 35 ? -20.844 -26.608 11.567 1.00 23.43 771 GLU A C 2
ATOM 1450 O O . GLU A 1 35 ? -21.425 -26.291 10.529 1.00 35.13 771 GLU A O 2
ATOM 1462 N N . ASP A 1 36 ? -19.608 -27.095 11.584 1.00 43.03 772 ASP A N 2
ATOM 1463 C CA . ASP A 1 36 ? -18.845 -27.289 10.357 1.00 73.24 772 ASP A CA 2
ATOM 1464 C C . ASP A 1 36 ? -19.667 -28.052 9.322 1.00 24.50 772 ASP A C 2
ATOM 1465 O O . ASP A 1 36 ? -19.524 -27.834 8.119 1.00 72.21 772 ASP A O 2
ATOM 1474 N N . TRP A 1 37 ? -20.524 -28.946 9.798 1.00 33.43 773 TRP A N 2
ATOM 1475 C CA . TRP A 1 37 ? -21.368 -29.743 8.914 1.00 31.44 773 TRP A CA 2
ATOM 1476 C C . TRP A 1 37 ? -22.126 -28.852 7.937 1.00 75.13 773 TRP A C 2
ATOM 1477 O O . TRP A 1 37 ? -22.380 -29.240 6.797 1.00 73.42 773 TRP A O 2
ATOM 1498 N N . VAL A 1 38 ? -22.485 -27.655 8.390 1.00 13.23 774 VAL A N 2
ATOM 1499 C CA . VAL A 1 38 ? -23.214 -26.709 7.554 1.00 13.22 774 VAL A CA 2
ATOM 1500 C C . VAL A 1 38 ? -22.503 -26.491 6.223 1.00 52.52 774 VAL A C 2
ATOM 1501 O O . VAL A 1 38 ? -23.136 -26.190 5.212 1.00 71.03 774 VAL A O 2
ATOM 1514 N N . ARG A 1 39 ? -21.183 -26.645 6.232 1.00 43.51 775 ARG A N 2
ATOM 1515 C CA . ARG A 1 39 ? -20.385 -26.464 5.025 1.00 65.12 775 ARG A CA 2
ATOM 1516 C C . ARG A 1 39 ? -20.954 -27.282 3.869 1.00 12.45 775 ARG A C 2
ATOM 1517 O O . ARG A 1 39 ? -20.837 -26.896 2.707 1.00 62.44 775 ARG A O 2
ATOM 1538 N N . TRP A 1 40 ? -21.568 -28.411 4.198 1.00 34.53 776 TRP A N 2
ATOM 1539 C CA . TRP A 1 40 ? -22.155 -29.285 3.187 1.00 11.22 776 TRP A CA 2
ATOM 1540 C C . TRP A 1 40 ? -23.186 -28.534 2.351 1.00 20.04 776 TRP A C 2
ATOM 1541 O O . TRP A 1 40 ? -23.223 -28.669 1.128 1.00 73.21 776 TRP A O 2
ATOM 1562 N N . ILE A 1 41 ? -24.019 -27.743 3.018 1.00 34.43 777 ILE A N 2
ATOM 1563 C CA . ILE A 1 41 ? -25.050 -26.970 2.335 1.00 5.02 777 ILE A CA 2
ATOM 1564 C C . ILE A 1 41 ? -24.895 -25.479 2.616 1.00 72.11 777 ILE A C 2
ATOM 1565 O O . ILE A 1 41 ? -25.878 -24.742 2.668 1.00 13.21 777 ILE A O 2
ATOM 1581 N N . GLY A 1 42 ? -23.652 -25.042 2.795 1.00 22.05 778 GLY A N 2
ATOM 1582 C CA . GLY A 1 42 ? -23.391 -23.640 3.068 1.00 62.24 778 GLY A CA 2
ATOM 1583 C C . GLY A 1 42 ? -23.185 -22.833 1.801 1.00 43.43 778 GLY A C 2
ATOM 1584 O O . GLY A 1 42 ? -22.247 -22.042 1.708 1.00 51.04 778 GLY A O 2
ATOM 1588 N N . ASN A 1 43 ? -24.063 -23.033 0.823 1.00 2.34 779 ASN A N 2
ATOM 1589 C CA . ASN A 1 43 ? -23.972 -22.319 -0.444 1.00 61.11 779 ASN A CA 2
ATOM 1590 C C . ASN A 1 43 ? -25.338 -21.793 -0.872 1.00 11.30 779 ASN A C 2
ATOM 1591 O O . ASN A 1 43 ? -25.448 -21.025 -1.829 1.00 1.42 779 ASN A O 2
ATOM 1602 N N . ILE A 1 44 ? -26.377 -22.210 -0.156 1.00 62.52 780 ILE A N 2
ATOM 1603 C CA . ILE A 1 44 ? -27.736 -21.779 -0.461 1.00 53.20 780 ILE A CA 2
ATOM 1604 C C . ILE A 1 44 ? -27.798 -20.273 -0.685 1.00 42.42 780 ILE A C 2
ATOM 1605 O O . ILE A 1 44 ? -26.923 -19.519 -0.258 1.00 24.54 780 ILE A O 2
ATOM 1621 N N . PRO A 1 45 ? -28.859 -19.819 -1.369 1.00 50.05 781 PRO A N 2
ATOM 1622 C CA . PRO A 1 45 ? -29.062 -18.397 -1.663 1.00 30.51 781 PRO A CA 2
ATOM 1623 C C . PRO A 1 45 ? -29.400 -17.590 -0.414 1.00 42.32 781 PRO A C 2
ATOM 1624 O O . PRO A 1 45 ? -30.170 -16.631 -0.474 1.00 4.20 781 PRO A O 2
ATOM 1635 N N . GLN A 1 46 ? -28.818 -17.982 0.714 1.00 63.34 782 GLN A N 2
ATOM 1636 C CA . GLN A 1 46 ? -29.057 -17.294 1.977 1.00 61.03 782 GLN A CA 2
ATOM 1637 C C . GLN A 1 46 ? -28.150 -16.075 2.113 1.00 72.30 782 GLN A C 2
ATOM 1638 O O . GLN A 1 46 ? -28.447 -15.150 2.869 1.00 51.31 782 GLN A O 2
ATOM 1652 N N . TYR A 1 47 ? -27.044 -16.083 1.378 1.00 5.11 783 TYR A N 2
ATOM 1653 C CA . TYR A 1 47 ? -26.091 -14.979 1.420 1.00 72.43 783 TYR A CA 2
ATOM 1654 C C . TYR A 1 47 ? -26.670 -13.736 0.751 1.00 44.34 783 TYR A C 2
ATOM 1655 O O . TYR A 1 47 ? -26.504 -12.619 1.241 1.00 40.33 783 TYR A O 2
ATOM 1673 N N . LEU A 1 48 ? -27.349 -13.938 -0.373 1.00 22.42 784 LEU A N 2
ATOM 1674 C CA . LEU A 1 48 ? -27.953 -12.835 -1.112 1.00 13.24 784 LEU A CA 2
ATOM 1675 C C . LEU A 1 48 ? -29.346 -12.519 -0.575 1.00 70.01 784 LEU A C 2
ATOM 1676 O O . LEU A 1 48 ? -29.829 -11.392 -0.693 1.00 64.22 784 LEU A O 2
ATOM 1692 N N . LYS A 1 49 ? -29.988 -13.521 0.017 1.00 71.25 785 LYS A N 2
ATOM 1693 C CA . LYS A 1 49 ? -31.325 -13.352 0.574 1.00 4.41 785 LYS A CA 2
ATOM 1694 C C . LYS A 1 49 ? -31.368 -13.808 2.029 1.00 71.13 785 LYS A C 2
ATOM 1695 O O . LYS A 1 49 ? -32.123 -14.712 2.383 1.00 71.50 785 LYS A O 2
ATOM 1714 N N . MET A 1 50 ? -30.555 -13.174 2.868 1.00 42.12 786 MET A N 2
ATOM 1715 C CA . MET A 1 50 ? -30.505 -13.514 4.286 1.00 65.23 786 MET A CA 2
ATOM 1716 C C . MET A 1 50 ? -31.899 -13.479 4.903 1.00 12.13 786 MET A C 2
ATOM 1717 O O . MET A 1 50 ? -32.600 -14.491 4.936 1.00 60.35 786 MET A O 2
ATOM 1731 N N . LEU A 1 1 ? -4.065 -1.808 -0.968 1.00 43.20 737 LEU A N 3
ATOM 1732 C CA . LEU A 1 1 ? -3.251 -2.175 -2.123 1.00 34.50 737 LEU A CA 3
ATOM 1733 C C . LEU A 1 1 ? -1.777 -2.267 -1.744 1.00 23.14 737 LEU A C 3
ATOM 1734 O O . LEU A 1 1 ? -0.951 -1.504 -2.242 1.00 3.42 737 LEU A O 3
ATOM 1750 N N . GLN A 1 2 ? -1.455 -3.206 -0.860 1.00 35.43 738 GLN A N 3
ATOM 1751 C CA . GLN A 1 2 ? -0.080 -3.397 -0.415 1.00 54.22 738 GLN A CA 3
ATOM 1752 C C . GLN A 1 2 ? 0.053 -4.674 0.409 1.00 24.14 738 GLN A C 3
ATOM 1753 O O . GLN A 1 2 ? -0.926 -5.386 0.635 1.00 41.54 738 GLN A O 3
ATOM 1767 N N . THR A 1 3 ? 1.272 -4.959 0.856 1.00 42.11 739 THR A N 3
ATOM 1768 C CA . THR A 1 3 ? 1.534 -6.150 1.653 1.00 33.22 739 THR A CA 3
ATOM 1769 C C . THR A 1 3 ? 0.614 -6.213 2.868 1.00 43.35 739 THR A C 3
ATOM 1770 O O . THR A 1 3 ? 0.150 -7.286 3.254 1.00 62.14 739 THR A O 3
ATOM 1781 N N . LYS A 1 4 ? 0.353 -5.056 3.467 1.00 42.15 740 LYS A N 3
ATOM 1782 C CA . LYS A 1 4 ? -0.514 -4.978 4.637 1.00 62.55 740 LYS A CA 3
ATOM 1783 C C . LYS A 1 4 ? -1.880 -5.589 4.343 1.00 21.41 740 LYS A C 3
ATOM 1784 O O . LYS A 1 4 ? -2.304 -6.533 5.009 1.00 34.43 740 LYS A O 3
ATOM 1803 N N . ASP A 1 5 ? -2.564 -5.045 3.341 1.00 23.42 741 ASP A N 3
ATOM 1804 C CA . ASP A 1 5 ? -3.881 -5.539 2.958 1.00 34.10 741 ASP A CA 3
ATOM 1805 C C . ASP A 1 5 ? -3.785 -6.943 2.367 1.00 2.44 741 ASP A C 3
ATOM 1806 O O . ASP A 1 5 ? -4.462 -7.867 2.822 1.00 45.43 741 ASP A O 3
ATOM 1815 N N . LEU A 1 6 ? -2.942 -7.095 1.352 1.00 3.03 742 LEU A N 3
ATOM 1816 C CA . LEU A 1 6 ? -2.757 -8.386 0.698 1.00 1.24 742 LEU A CA 3
ATOM 1817 C C . LEU A 1 6 ? -2.557 -9.494 1.727 1.00 43.50 742 LEU A C 3
ATOM 1818 O O . LEU A 1 6 ? -3.141 -10.572 1.614 1.00 44.45 742 LEU A O 3
ATOM 1834 N N . GLN A 1 7 ? -1.730 -9.220 2.731 1.00 5.10 743 GLN A N 3
ATOM 1835 C CA . GLN A 1 7 ? -1.454 -10.194 3.780 1.00 43.30 743 GLN A CA 3
ATOM 1836 C C . GLN A 1 7 ? -2.519 -10.135 4.871 1.00 4.30 743 GLN A C 3
ATOM 1837 O O . GLN A 1 7 ? -2.716 -11.098 5.612 1.00 43.24 743 GLN A O 3
ATOM 1851 N N . GLN A 1 8 ? -3.201 -8.998 4.964 1.00 42.33 744 GLN A N 3
ATOM 1852 C CA . GLN A 1 8 ? -4.245 -8.813 5.966 1.00 24.21 744 GLN A CA 3
ATOM 1853 C C . GLN A 1 8 ? -5.365 -9.830 5.778 1.00 72.25 744 GLN A C 3
ATOM 1854 O O . GLN A 1 8 ? -6.093 -10.149 6.718 1.00 23.12 744 GLN A O 3
ATOM 1868 N N . LYS A 1 9 ? -5.498 -10.337 4.557 1.00 51.12 745 LYS A N 3
ATOM 1869 C CA . LYS A 1 9 ? -6.530 -11.319 4.244 1.00 30.31 745 LYS A CA 3
ATOM 1870 C C . LYS A 1 9 ? -6.057 -12.730 4.578 1.00 32.55 745 LYS A C 3
ATOM 1871 O O . LYS A 1 9 ? -6.705 -13.449 5.340 1.00 70.24 745 LYS A O 3
ATOM 1890 N N . PHE A 1 10 ? -4.922 -13.120 4.007 1.00 31.31 746 PHE A N 3
ATOM 1891 C CA . PHE A 1 10 ? -4.362 -14.446 4.244 1.00 11.44 746 PHE A CA 3
ATOM 1892 C C . PHE A 1 10 ? -4.029 -14.637 5.721 1.00 65.31 746 PHE A C 3
ATOM 1893 O O . PHE A 1 10 ? -4.068 -15.755 6.238 1.00 55.31 746 PHE A O 3
ATOM 1910 N N . TYR A 1 11 ? -3.698 -13.541 6.394 1.00 43.10 747 TYR A N 3
ATOM 1911 C CA . TYR A 1 11 ? -3.353 -13.588 7.810 1.00 14.32 747 TYR A CA 3
ATOM 1912 C C . TYR A 1 11 ? -4.566 -13.970 8.653 1.00 24.30 747 TYR A C 3
ATOM 1913 O O . TYR A 1 11 ? -4.441 -14.261 9.843 1.00 60.31 747 TYR A O 3
ATOM 1931 N N . GLU A 1 12 ? -5.739 -13.968 8.027 1.00 25.10 748 GLU A N 3
ATOM 1932 C CA . GLU A 1 12 ? -6.975 -14.315 8.720 1.00 43.34 748 GLU A CA 3
ATOM 1933 C C . GLU A 1 12 ? -7.213 -15.822 8.686 1.00 23.00 748 GLU A C 3
ATOM 1934 O O . GLU A 1 12 ? -7.876 -16.375 9.563 1.00 20.22 748 GLU A O 3
ATOM 1946 N N . ILE A 1 13 ? -6.668 -16.478 7.667 1.00 20.21 749 ILE A N 3
ATOM 1947 C CA . ILE A 1 13 ? -6.821 -17.920 7.519 1.00 64.33 749 ILE A CA 3
ATOM 1948 C C . ILE A 1 13 ? -5.805 -18.671 8.373 1.00 2.53 749 ILE A C 3
ATOM 1949 O O . ILE A 1 13 ? -5.783 -19.902 8.390 1.00 40.31 749 ILE A O 3
ATOM 1965 N N . ILE A 1 14 ? -4.968 -17.922 9.083 1.00 42.24 750 ILE A N 3
ATOM 1966 C CA . ILE A 1 14 ? -3.952 -18.517 9.943 1.00 54.44 750 ILE A CA 3
ATOM 1967 C C . ILE A 1 14 ? -4.439 -18.613 11.384 1.00 14.03 750 ILE A C 3
ATOM 1968 O O . ILE A 1 14 ? -4.052 -19.519 12.123 1.00 54.44 750 ILE A O 3
ATOM 1984 N N . LEU A 1 15 ? -5.293 -17.673 11.778 1.00 21.03 751 LEU A N 3
ATOM 1985 C CA . LEU A 1 15 ? -5.836 -17.652 13.131 1.00 20.34 751 LEU A CA 3
ATOM 1986 C C . LEU A 1 15 ? -7.078 -18.531 13.233 1.00 13.31 751 LEU A C 3
ATOM 1987 O O . LEU A 1 15 ? -7.440 -18.989 14.317 1.00 25.03 751 LEU A O 3
ATOM 2003 N N . ASP A 1 16 ? -7.727 -18.762 12.097 1.00 33.22 752 ASP A N 3
ATOM 2004 C CA . ASP A 1 16 ? -8.929 -19.589 12.058 1.00 5.11 752 ASP A CA 3
ATOM 2005 C C . ASP A 1 16 ? -8.568 -21.064 11.915 1.00 63.10 752 ASP A C 3
ATOM 2006 O O . ASP A 1 16 ? -9.323 -21.941 12.336 1.00 22.20 752 ASP A O 3
ATOM 2015 N N . ILE A 1 17 ? -7.411 -21.331 11.318 1.00 63.00 753 ILE A N 3
ATOM 2016 C CA . ILE A 1 17 ? -6.951 -22.699 11.120 1.00 75.21 753 ILE A CA 3
ATOM 2017 C C . ILE A 1 17 ? -6.215 -23.216 12.351 1.00 5.14 753 ILE A C 3
ATOM 2018 O O . ILE A 1 17 ? -6.313 -24.392 12.696 1.00 25.44 753 ILE A O 3
ATOM 2034 N N . GLU A 1 18 ? -5.478 -22.326 13.010 1.00 62.14 754 GLU A N 3
ATOM 2035 C CA . GLU A 1 18 ? -4.725 -22.693 14.204 1.00 54.34 754 GLU A CA 3
ATOM 2036 C C . GLU A 1 18 ? -5.665 -23.114 15.331 1.00 65.25 754 GLU A C 3
ATOM 2037 O O . GLU A 1 18 ? -5.289 -23.895 16.204 1.00 34.11 754 GLU A O 3
ATOM 2049 N N . GLN A 1 19 ? -6.886 -22.590 15.302 1.00 5.14 755 GLN A N 3
ATOM 2050 C CA . GLN A 1 19 ? -7.878 -22.910 16.322 1.00 23.22 755 GLN A CA 3
ATOM 2051 C C . GLN A 1 19 ? -8.255 -24.387 16.270 1.00 45.11 755 GLN A C 3
ATOM 2052 O O . GLN A 1 19 ? -8.594 -24.987 17.289 1.00 65.40 755 GLN A O 3
ATOM 2066 N N . ASN A 1 20 ? -8.192 -24.966 15.076 1.00 71.22 756 ASN A N 3
ATOM 2067 C CA . ASN A 1 20 ? -8.528 -26.374 14.890 1.00 0.45 756 ASN A CA 3
ATOM 2068 C C . ASN A 1 20 ? -7.684 -27.258 15.803 1.00 62.55 756 ASN A C 3
ATOM 2069 O O . ASN A 1 20 ? -8.088 -28.364 16.158 1.00 32.25 756 ASN A O 3
ATOM 2080 N N . ASN A 1 21 ? -6.509 -26.763 16.176 1.00 61.41 757 ASN A N 3
ATOM 2081 C CA . ASN A 1 21 ? -5.607 -27.509 17.045 1.00 1.05 757 ASN A CA 3
ATOM 2082 C C . ASN A 1 21 ? -5.906 -27.222 18.514 1.00 1.44 757 ASN A C 3
ATOM 2083 O O . ASN A 1 21 ? -5.723 -28.081 19.376 1.00 74.41 757 ASN A O 3
ATOM 2094 N N . VAL A 1 22 ? -6.369 -26.007 18.792 1.00 41.15 758 VAL A N 3
ATOM 2095 C CA . VAL A 1 22 ? -6.696 -25.606 20.154 1.00 20.10 758 VAL A CA 3
ATOM 2096 C C . VAL A 1 22 ? -7.892 -26.388 20.685 1.00 74.44 758 V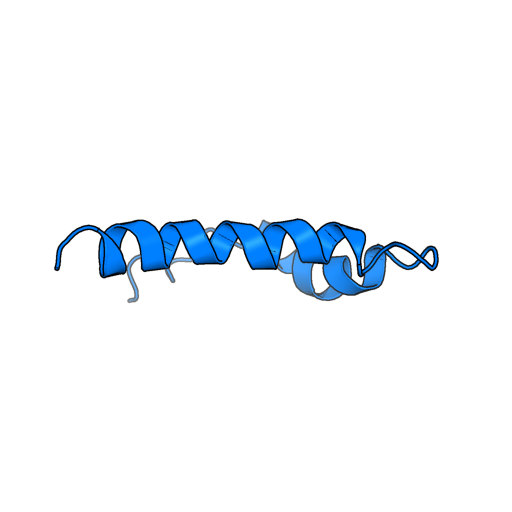AL A C 3
ATOM 2097 O O . VAL A 1 22 ? -8.045 -26.563 21.893 1.00 14.11 758 VAL A O 3
ATOM 2110 N N . GLN A 1 23 ? -8.738 -26.857 19.772 1.00 15.12 759 GLN A N 3
ATOM 2111 C CA . GLN A 1 23 ? -9.922 -27.621 20.149 1.00 12.54 759 GLN A CA 3
ATOM 2112 C C . GLN A 1 23 ? -9.834 -29.051 19.631 1.00 62.41 759 GLN A C 3
ATOM 2113 O O . GLN A 1 23 ? -10.835 -29.634 19.214 1.00 63.24 759 GLN A O 3
ATOM 2127 N N . GLY A 1 24 ? -8.629 -29.614 19.659 1.00 53.21 760 GLY A N 3
ATOM 2128 C CA . GLY A 1 24 ? -8.433 -30.973 19.189 1.00 53.31 760 GLY A CA 3
ATOM 2129 C C . GLY A 1 24 ? -7.282 -31.667 19.888 1.00 34.41 760 GLY A C 3
ATOM 2130 O O . GLY A 1 24 ? -6.750 -32.659 19.389 1.00 32.15 760 GLY A O 3
ATOM 2134 N N . LYS A 1 25 ? -6.894 -31.145 21.047 1.00 32.42 761 LYS A N 3
ATOM 2135 C CA . LYS A 1 25 ? -5.798 -31.721 21.817 1.00 4.04 761 LYS A CA 3
ATOM 2136 C C . LYS A 1 25 ? -6.190 -33.080 22.388 1.00 64.32 761 LYS A C 3
ATOM 2137 O O . LYS A 1 25 ? -5.361 -33.986 22.490 1.00 43.13 761 LYS A O 3
ATOM 2156 N N . THR A 1 26 ? -7.459 -33.219 22.759 1.00 44.55 762 THR A N 3
ATOM 2157 C CA . THR A 1 26 ? -7.961 -34.467 23.318 1.00 4.03 762 THR A CA 3
ATOM 2158 C C . THR A 1 26 ? -8.621 -35.325 22.246 1.00 42.03 762 THR A C 3
ATOM 2159 O O . THR A 1 26 ? -9.518 -36.116 22.534 1.00 32.20 762 THR A O 3
ATOM 2170 N N . GLY A 1 27 ? -8.172 -35.163 21.004 1.00 24.12 763 GLY A N 3
ATOM 2171 C CA . GLY A 1 27 ? -8.731 -35.930 19.907 1.00 54.13 763 GLY A CA 3
ATOM 2172 C C . GLY A 1 27 ? -10.206 -35.652 19.698 1.00 12.53 763 GLY A C 3
ATOM 2173 O O . GLY A 1 27 ? -10.935 -36.493 19.171 1.00 20.11 763 GLY A O 3
ATOM 2177 N N . ILE A 1 28 ? -10.648 -34.470 20.113 1.00 14.14 764 ILE A N 3
ATOM 2178 C CA . ILE A 1 28 ? -12.047 -34.084 19.969 1.00 42.24 764 ILE A CA 3
ATOM 2179 C C . ILE A 1 28 ? -12.209 -32.981 18.927 1.00 25.14 764 ILE A C 3
ATOM 2180 O O . ILE A 1 28 ? -12.913 -31.999 19.156 1.00 62.24 764 ILE A O 3
ATOM 2196 N N . GLN A 1 29 ? -11.551 -33.154 17.785 1.00 12.11 765 GLN A N 3
ATOM 2197 C CA . GLN A 1 29 ? -11.623 -32.173 16.709 1.00 52.02 765 GLN A CA 3
ATOM 2198 C C . GLN A 1 29 ? -13.071 -31.917 16.301 1.00 0.21 765 GLN A C 3
ATOM 2199 O O . GLN A 1 29 ? -13.400 -30.848 15.786 1.00 31.53 765 GLN A O 3
ATOM 2213 N N . GLN A 1 30 ? -13.929 -32.903 16.535 1.00 33.52 766 GLN A N 3
ATOM 2214 C CA . GLN A 1 30 ? -15.342 -32.785 16.191 1.00 42.40 766 GLN A CA 3
ATOM 2215 C C . GLN A 1 30 ? -15.982 -31.608 16.920 1.00 14.31 766 GLN A C 3
ATOM 2216 O O . GLN A 1 30 ? -17.027 -31.103 16.507 1.00 33.44 766 GLN A O 3
ATOM 2230 N N . LEU A 1 31 ? -15.350 -31.175 18.005 1.00 23.30 767 LEU A N 3
ATOM 2231 C CA . LEU A 1 31 ? -15.858 -30.057 18.792 1.00 45.13 767 LEU A CA 3
ATOM 2232 C C . LEU A 1 31 ? -16.186 -28.867 17.897 1.00 12.40 767 LEU A C 3
ATOM 2233 O O . LEU A 1 31 ? -17.273 -28.295 17.983 1.00 25.13 767 LEU A O 3
ATOM 2249 N N . GLN A 1 32 ? -15.240 -28.500 17.038 1.00 13.42 768 GLN A N 3
ATOM 2250 C CA . GLN A 1 32 ? -15.431 -27.377 16.127 1.00 24.11 768 GLN A CA 3
ATOM 2251 C C . GLN A 1 32 ? -16.006 -27.849 14.795 1.00 4.24 768 GLN A C 3
ATOM 2252 O O . GLN A 1 32 ? -16.444 -27.042 13.976 1.00 30.10 768 GLN A O 3
ATOM 2266 N N . LYS A 1 33 ? -16.001 -29.161 14.586 1.00 4.54 769 LYS A N 3
ATOM 2267 C CA . LYS A 1 33 ? -16.523 -29.741 13.355 1.00 22.54 769 LYS A CA 3
ATOM 2268 C C . LYS A 1 33 ? -18.029 -29.958 13.451 1.00 71.31 769 LYS A C 3
ATOM 2269 O O . LYS A 1 33 ? -18.692 -30.229 12.450 1.00 14.30 769 LYS A O 3
ATOM 2288 N N . TRP A 1 34 ? -18.564 -29.836 14.661 1.00 51.10 770 TRP A N 3
ATOM 2289 C CA . TRP A 1 34 ? -19.993 -30.017 14.887 1.00 62.32 770 TRP A CA 3
ATOM 2290 C C . TRP A 1 34 ? -20.808 -29.308 13.811 1.00 52.11 770 TRP A C 3
ATOM 2291 O O . TRP A 1 34 ? -20.988 -29.830 12.711 1.00 32.12 770 TRP A O 3
ATOM 2312 N N . GLU A 1 35 ? -21.298 -28.116 14.136 1.00 54.53 771 GLU A N 3
ATOM 2313 C CA . GLU A 1 35 ? -22.096 -27.336 13.196 1.00 64.40 771 GLU A CA 3
ATOM 2314 C C . GLU A 1 35 ? -21.338 -27.120 11.889 1.00 42.33 771 GLU A C 3
ATOM 2315 O O . GLU A 1 35 ? -21.921 -26.724 10.879 1.00 64.24 771 GLU A O 3
ATOM 2327 N N . ASP A 1 36 ? -20.035 -27.381 11.917 1.00 32.20 772 ASP A N 3
ATOM 2328 C CA . ASP A 1 36 ? -19.196 -27.216 10.736 1.00 73.45 772 ASP A CA 3
ATOM 2329 C C . ASP A 1 36 ? -19.815 -27.915 9.528 1.00 20.11 772 ASP A C 3
ATOM 2330 O O . ASP A 1 36 ? -19.632 -27.486 8.389 1.00 22.22 772 ASP A O 3
ATOM 2339 N N . TRP A 1 37 ? -20.545 -28.994 9.786 1.00 4.13 773 TRP A N 3
ATOM 2340 C CA . TRP A 1 37 ? -21.189 -29.754 8.720 1.00 0.24 773 TRP A CA 3
ATOM 2341 C C . TRP A 1 37 ? -22.016 -28.840 7.824 1.00 40.31 773 TRP A C 3
ATOM 2342 O O . TRP A 1 37 ? -22.193 -29.113 6.636 1.00 14.43 773 TRP A O 3
ATOM 2363 N N . VAL A 1 38 ? -22.521 -27.753 8.399 1.00 62.02 774 VAL A N 3
ATOM 2364 C CA . VAL A 1 38 ? -23.329 -26.796 7.650 1.00 23.43 774 VAL A CA 3
ATOM 2365 C C . VAL A 1 38 ? -22.578 -26.280 6.429 1.00 51.53 774 VAL A C 3
ATOM 2366 O O . VAL A 1 38 ? -23.186 -25.837 5.454 1.00 20.34 774 VAL A O 3
ATOM 2379 N N . ARG A 1 39 ? -21.251 -26.339 6.488 1.00 1.43 775 ARG A N 3
ATOM 2380 C CA . ARG A 1 39 ? -20.416 -25.876 5.387 1.00 42.23 775 ARG A CA 3
ATOM 2381 C C . ARG A 1 39 ? -20.803 -26.569 4.082 1.00 4.25 775 ARG A C 3
ATOM 2382 O O . ARG A 1 39 ? -20.583 -26.034 2.996 1.00 4.21 775 ARG A O 3
ATOM 2403 N N . TRP A 1 40 ? -21.378 -27.760 4.200 1.00 3.21 776 TRP A N 3
ATOM 2404 C CA . TRP A 1 40 ? -21.794 -28.525 3.031 1.00 54.21 776 TRP A CA 3
ATOM 2405 C C . TRP A 1 40 ? -22.925 -27.818 2.291 1.00 21.33 776 TRP A C 3
ATOM 2406 O O . TRP A 1 40 ? -22.966 -27.814 1.061 1.00 54.54 776 TRP A O 3
ATOM 2427 N N . ILE A 1 41 ? -23.839 -27.222 3.048 1.00 32.21 777 ILE A N 3
ATOM 2428 C CA . ILE A 1 41 ? -24.969 -26.510 2.464 1.00 71.54 777 ILE A CA 3
ATOM 2429 C C . ILE A 1 41 ? -24.661 -25.026 2.302 1.00 62.20 777 ILE A C 3
ATOM 2430 O O . ILE A 1 41 ? -25.263 -24.342 1.476 1.00 40.23 777 ILE A O 3
ATOM 2446 N N . GLY A 1 42 ? -23.715 -24.534 3.096 1.00 0.35 778 GLY A N 3
ATOM 2447 C CA . GLY A 1 42 ? -23.341 -23.133 3.025 1.00 25.44 778 GLY A CA 3
ATOM 2448 C C . GLY A 1 42 ? -22.263 -22.873 1.991 1.00 31.44 778 GLY A C 3
ATOM 2449 O O . GLY A 1 42 ? -21.258 -22.227 2.282 1.00 22.32 778 GLY A O 3
ATOM 2453 N N . ASN A 1 43 ? -22.472 -23.380 0.781 1.00 53.34 779 ASN A N 3
ATOM 2454 C CA . ASN A 1 43 ? -21.510 -23.200 -0.301 1.00 12.13 779 ASN A CA 3
ATOM 2455 C C . ASN A 1 43 ? -22.212 -22.800 -1.594 1.00 12.50 779 ASN A C 3
ATOM 2456 O O . ASN A 1 43 ? -21.565 -22.444 -2.579 1.00 42.10 779 ASN A O 3
ATOM 2467 N N . ILE A 1 44 ? -23.540 -22.862 -1.583 1.00 53.53 780 ILE A N 3
ATOM 2468 C CA . ILE A 1 44 ? -24.330 -22.505 -2.755 1.00 43.50 780 ILE A CA 3
ATOM 2469 C C . ILE A 1 44 ? -23.850 -21.191 -3.363 1.00 11.12 780 ILE A C 3
ATOM 2470 O O . ILE A 1 44 ? -23.191 -20.381 -2.710 1.00 43.30 780 ILE A O 3
ATOM 2486 N N . PRO A 1 45 ? -24.188 -20.971 -4.642 1.00 15.31 781 PRO A N 3
ATOM 2487 C CA . PRO A 1 45 ? -23.805 -19.755 -5.365 1.00 31.31 781 PRO A CA 3
ATOM 2488 C C . PRO A 1 45 ? -24.541 -18.521 -4.855 1.00 73.05 781 PRO A C 3
ATOM 2489 O O . PRO A 1 45 ? -24.859 -17.615 -5.626 1.00 63.02 781 PRO A O 3
ATOM 2500 N N . GLN A 1 46 ? -24.809 -18.492 -3.554 1.00 22.03 782 GLN A N 3
ATOM 2501 C CA . GLN A 1 46 ? -25.507 -17.368 -2.943 1.00 55.32 782 GLN A CA 3
ATOM 2502 C C . GLN A 1 46 ? -24.538 -16.237 -2.614 1.00 31.43 782 GLN A C 3
ATOM 2503 O O . GLN A 1 46 ? -24.940 -15.081 -2.479 1.00 22.20 782 GLN A O 3
ATOM 2517 N N . TYR A 1 47 ? -23.261 -16.580 -2.485 1.00 11.04 783 TYR A N 3
ATOM 2518 C CA . TYR A 1 47 ? -22.234 -15.594 -2.167 1.00 30.00 783 TYR A CA 3
ATOM 2519 C C . TYR A 1 47 ? -21.989 -14.662 -3.351 1.00 35.42 783 TYR A C 3
ATOM 2520 O O . TYR A 1 47 ? -21.825 -13.454 -3.180 1.00 51.54 783 TYR A O 3
ATOM 2538 N N . LEU A 1 48 ? -21.968 -15.233 -4.550 1.00 34.45 784 LEU A N 3
ATOM 2539 C CA . LEU A 1 48 ? -21.745 -14.455 -5.763 1.00 53.31 784 LEU A CA 3
ATOM 2540 C C . LEU A 1 48 ? -23.056 -13.881 -6.292 1.00 62.42 784 LEU A C 3
ATOM 2541 O O . LEU A 1 48 ? -23.109 -12.736 -6.739 1.00 41.42 784 LEU A O 3
ATOM 2557 N N . LYS A 1 49 ? -24.112 -14.685 -6.235 1.00 71.21 785 LYS A N 3
ATOM 2558 C CA . LYS A 1 49 ? -25.425 -14.258 -6.705 1.00 0.42 785 LYS A CA 3
ATOM 2559 C C . LYS A 1 49 ? -26.276 -13.743 -5.547 1.00 40.13 785 LYS A C 3
ATOM 2560 O O . LYS A 1 49 ? -27.494 -13.916 -5.536 1.00 43.23 785 LYS A O 3
ATOM 2579 N N . MET A 1 50 ? -25.624 -13.111 -4.576 1.00 75.10 786 MET A N 3
ATOM 2580 C CA . MET A 1 50 ? -26.323 -12.569 -3.416 1.00 44.01 786 MET A CA 3
ATOM 2581 C C . MET A 1 50 ? -27.269 -11.445 -3.826 1.00 4.20 786 MET A C 3
ATOM 2582 O O . MET A 1 50 ? -27.233 -10.973 -4.964 1.00 72.43 786 MET A O 3
ATOM 2596 N N . LEU A 1 1 ? -6.153 5.243 7.979 1.00 13.11 737 LEU A N 4
ATOM 2597 C CA . LEU A 1 1 ? -5.717 3.915 7.563 1.00 41.11 737 LEU A CA 4
ATOM 2598 C C . LEU A 1 1 ? -4.629 3.383 8.491 1.00 43.23 737 LEU A C 4
ATOM 2599 O O . LEU A 1 1 ? -3.525 3.925 8.540 1.00 0.15 737 LEU A O 4
ATOM 2615 N N . GLN A 1 2 ? -4.949 2.320 9.222 1.00 42.34 738 GLN A N 4
ATOM 2616 C CA . GLN A 1 2 ? -3.997 1.716 10.147 1.00 63.21 738 GLN A CA 4
ATOM 2617 C C . GLN A 1 2 ? -4.141 0.198 10.160 1.00 34.43 738 GLN A C 4
ATOM 2618 O O . GLN A 1 2 ? -4.950 -0.367 9.423 1.00 43.00 738 GLN A O 4
ATOM 2632 N N . THR A 1 3 ? -3.350 -0.459 11.003 1.00 51.31 739 THR A N 4
ATOM 2633 C CA . THR A 1 3 ? -3.389 -1.912 11.112 1.00 21.13 739 THR A CA 4
ATOM 2634 C C . THR A 1 3 ? -4.795 -2.403 11.436 1.00 0.50 739 THR A C 4
ATOM 2635 O O . THR A 1 3 ? -5.206 -3.476 10.998 1.00 71.54 739 THR A O 4
ATOM 2646 N N . LYS A 1 4 ? -5.530 -1.608 12.208 1.00 74.23 740 LYS A N 4
ATOM 2647 C CA . LYS A 1 4 ? -6.893 -1.960 12.590 1.00 62.41 740 LYS A CA 4
ATOM 2648 C C . LYS A 1 4 ? -7.787 -2.086 11.361 1.00 54.42 740 LYS A C 4
ATOM 2649 O O . LYS A 1 4 ? -8.891 -2.627 11.438 1.00 43.25 740 LYS A O 4
ATOM 2668 N N . ASP A 1 5 ? -7.305 -1.582 10.231 1.00 74.54 741 ASP A N 4
ATOM 2669 C CA . ASP A 1 5 ? -8.061 -1.640 8.984 1.00 65.44 741 ASP A CA 4
ATOM 2670 C C . ASP A 1 5 ? -7.832 -2.970 8.271 1.00 54.51 741 ASP A C 4
ATOM 2671 O O . ASP A 1 5 ? -8.750 -3.780 8.136 1.00 12.45 741 ASP A O 4
ATOM 2680 N N . LEU A 1 6 ? -6.603 -3.188 7.817 1.00 41.32 742 LEU A N 4
ATOM 2681 C CA . LEU A 1 6 ? -6.254 -4.419 7.117 1.00 61.45 742 LEU A CA 4
ATOM 2682 C C . LEU A 1 6 ? -5.767 -5.483 8.095 1.00 21.35 742 LEU A C 4
ATOM 2683 O O . LEU A 1 6 ? -6.325 -6.578 8.164 1.00 44.44 742 LEU A O 4
ATOM 2699 N N . GLN A 1 7 ? -4.725 -5.152 8.851 1.00 33.41 743 GLN A N 4
ATOM 2700 C CA . GLN A 1 7 ? -4.165 -6.079 9.827 1.00 2.10 743 GLN A CA 4
ATOM 2701 C C . GLN A 1 7 ? -5.262 -6.679 10.701 1.00 72.24 743 GLN A C 4
ATOM 2702 O O . GLN A 1 7 ? -5.160 -7.823 11.141 1.00 12.11 743 GLN A O 4
ATOM 2716 N N . GLN A 1 8 ? -6.310 -5.899 10.946 1.00 45.04 744 GLN A N 4
ATOM 2717 C CA . GLN A 1 8 ? -7.425 -6.353 11.767 1.00 72.00 744 GLN A CA 4
ATOM 2718 C C . GLN A 1 8 ? -8.097 -7.573 11.145 1.00 75.41 744 GLN A C 4
ATOM 2719 O O . GLN A 1 8 ? -8.584 -8.455 11.853 1.00 30.20 744 GLN A O 4
ATOM 2733 N N . LYS A 1 9 ? -8.121 -7.616 9.817 1.00 32.42 745 LYS A N 4
ATOM 2734 C CA . LYS A 1 9 ? -8.732 -8.728 9.099 1.00 12.01 745 LYS A CA 4
ATOM 2735 C C . LYS A 1 9 ? -7.809 -9.943 9.088 1.00 40.31 745 LYS A C 4
ATOM 2736 O O . LYS A 1 9 ? -8.203 -11.037 9.491 1.00 5.22 745 LYS A O 4
ATOM 2755 N N . PHE A 1 10 ? -6.579 -9.742 8.626 1.00 75.05 746 PHE A N 4
ATOM 2756 C CA . PHE A 1 10 ? -5.601 -10.821 8.564 1.00 63.43 746 PHE A CA 4
ATOM 2757 C C . PHE A 1 10 ? -5.339 -11.398 9.951 1.00 45.30 746 PHE A C 4
ATOM 2758 O O . PHE A 1 10 ? -5.047 -12.586 10.097 1.00 11.40 746 PHE A O 4
ATOM 2775 N N . TYR A 1 11 ? -5.443 -10.549 10.967 1.00 23.21 747 TYR A N 4
ATOM 2776 C CA . TYR A 1 11 ? -5.214 -10.973 12.344 1.00 42.10 747 TYR A CA 4
ATOM 2777 C C . TYR A 1 11 ? -6.289 -11.955 12.797 1.00 24.13 747 TYR A C 4
ATOM 2778 O O . TYR A 1 11 ? -6.168 -12.581 13.849 1.00 33.25 747 TYR A O 4
ATOM 2796 N N . GLU A 1 12 ? -7.340 -12.085 11.994 1.00 50.22 748 GLU A N 4
ATOM 2797 C CA . GLU A 1 12 ? -8.438 -12.991 12.312 1.00 65.34 748 GLU A CA 4
ATOM 2798 C C . GLU A 1 12 ? -8.152 -14.396 11.788 1.00 1.42 748 GLU A C 4
ATOM 2799 O O . GLU A 1 12 ? -8.657 -15.383 12.323 1.00 64.01 748 GLU A O 4
ATOM 2811 N N . ILE A 1 13 ? -7.341 -14.476 10.738 1.00 24.21 749 ILE A N 4
ATOM 2812 C CA . ILE A 1 13 ? -6.989 -15.758 10.142 1.00 25.34 749 ILE A CA 4
ATOM 2813 C C . ILE A 1 13 ? -5.870 -16.439 10.924 1.00 3.21 749 ILE A C 4
ATOM 2814 O O . ILE A 1 13 ? -5.440 -17.540 10.580 1.00 65.43 749 ILE A O 4
ATOM 2830 N N . ILE A 1 14 ? -5.406 -15.778 11.980 1.00 23.20 750 ILE A N 4
ATOM 2831 C CA . ILE A 1 14 ? -4.340 -16.321 12.813 1.00 53.23 750 ILE A CA 4
ATOM 2832 C C . ILE A 1 14 ? -4.908 -17.054 14.024 1.00 72.24 750 ILE A C 4
ATOM 2833 O O . ILE A 1 14 ? -4.329 -18.031 14.499 1.00 60.32 750 ILE A O 4
ATOM 2849 N N . LEU A 1 15 ? -6.045 -16.577 14.516 1.00 1.21 751 LEU A N 4
ATOM 2850 C CA . LEU A 1 15 ? -6.693 -17.188 15.672 1.00 53.54 751 LEU A CA 4
ATOM 2851 C C . LEU A 1 15 ? -7.603 -18.334 15.241 1.00 15.25 751 LEU A C 4
ATOM 2852 O O . LEU A 1 15 ? -7.866 -19.256 16.015 1.00 2.41 751 LEU A O 4
ATOM 2868 N N . ASP A 1 16 ? -8.081 -18.272 14.004 1.00 20.21 752 ASP A N 4
ATOM 2869 C CA . ASP A 1 16 ? -8.958 -19.306 13.469 1.00 14.04 752 ASP A CA 4
ATOM 2870 C C . ASP A 1 16 ? -8.148 -20.443 12.855 1.00 24.54 752 ASP A C 4
ATOM 2871 O O . ASP A 1 16 ? -8.644 -21.560 12.700 1.00 15.44 752 ASP A O 4
ATOM 2880 N N . ILE A 1 17 ? -6.899 -20.152 12.507 1.00 22.12 753 ILE A N 4
ATOM 2881 C CA . ILE A 1 17 ? -6.020 -21.150 11.910 1.00 1.34 753 ILE A CA 4
ATOM 2882 C C . ILE A 1 17 ? -5.345 -21.998 12.982 1.00 23.41 753 ILE A C 4
ATOM 2883 O O . ILE A 1 17 ? -5.027 -23.166 12.754 1.00 14.32 753 ILE A O 4
ATOM 2899 N N . GLU A 1 18 ? -5.130 -21.405 14.152 1.00 71.24 754 GLU A N 4
ATOM 2900 C CA . GLU A 1 18 ? -4.493 -22.107 15.259 1.00 33.24 754 GLU A CA 4
ATOM 2901 C C . GLU A 1 18 ? -5.490 -23.018 15.972 1.00 50.35 754 GLU A C 4
ATOM 2902 O O . GLU A 1 18 ? -5.124 -24.071 16.490 1.00 64.13 754 GLU A O 4
ATOM 2914 N N . GLN A 1 19 ? -6.753 -22.601 15.993 1.00 5.32 755 GLN A N 4
ATOM 2915 C CA . GLN A 1 19 ? -7.801 -23.376 16.643 1.00 74.11 755 GLN A CA 4
ATOM 2916 C C . GLN A 1 19 ? -7.887 -24.779 16.051 1.00 73.14 755 GLN A C 4
ATOM 2917 O O . GLN A 1 19 ? -8.310 -25.721 16.719 1.00 30.32 755 GLN A O 4
ATOM 2931 N N . ASN A 1 20 ? -7.483 -24.909 14.791 1.00 33.52 756 ASN A N 4
ATOM 2932 C CA . ASN A 1 20 ? -7.516 -26.198 14.108 1.00 10.10 756 ASN A CA 4
ATOM 2933 C C . ASN A 1 20 ? -6.709 -27.241 14.875 1.00 0.22 756 ASN A C 4
ATOM 2934 O O . ASN A 1 20 ? -6.950 -28.441 14.752 1.00 11.21 756 ASN A O 4
ATOM 2945 N N . ASN A 1 21 ? -5.749 -26.774 15.667 1.00 15.13 757 ASN A N 4
ATOM 2946 C CA . ASN A 1 21 ? -4.907 -27.666 16.455 1.00 43.35 757 ASN A CA 4
ATOM 2947 C C . ASN A 1 21 ? -5.470 -27.847 17.861 1.00 14.42 757 ASN A C 4
ATOM 2948 O O . ASN A 1 21 ? -5.637 -28.970 18.335 1.00 35.34 757 ASN A O 4
ATOM 2959 N N . VAL A 1 22 ? -5.764 -26.732 18.524 1.00 61.24 758 VAL A N 4
ATOM 2960 C CA . VAL A 1 22 ? -6.311 -26.766 19.874 1.00 1.24 758 VAL A CA 4
ATOM 2961 C C . VAL A 1 22 ? -7.635 -27.519 19.911 1.00 52.12 758 VAL A C 4
ATOM 2962 O O . VAL A 1 22 ? -8.029 -28.052 20.949 1.00 11.41 758 VAL A O 4
ATOM 2975 N N . GLN A 1 23 ? -8.319 -27.559 18.772 1.00 31.21 759 GLN A N 4
ATOM 2976 C CA . GLN A 1 23 ? -9.601 -28.248 18.675 1.00 24.32 759 GLN A CA 4
ATOM 2977 C C . GLN A 1 23 ? -9.420 -29.664 18.138 1.00 5.23 759 GLN A C 4
ATOM 2978 O O . GLN A 1 23 ? -10.307 -30.210 17.485 1.00 52.25 759 GLN A O 4
ATOM 2992 N N . GLY A 1 24 ? -8.261 -30.254 18.420 1.00 33.40 760 GLY A N 4
ATOM 2993 C CA . GLY A 1 24 ? -7.984 -31.602 17.957 1.00 2.21 760 GLY A CA 4
ATOM 2994 C C . GLY A 1 24 ? -6.870 -32.265 18.742 1.00 31.52 760 GLY A C 4
ATOM 2995 O O . GLY A 1 24 ? -6.225 -33.194 18.254 1.00 1.03 760 GLY A O 4
ATOM 2999 N N . LYS A 1 25 ? -6.640 -31.788 19.960 1.00 33.01 761 LYS A N 4
ATOM 3000 C CA . LYS A 1 25 ? -5.596 -32.341 20.815 1.00 23.03 761 LYS A CA 4
ATOM 3001 C C . LYS A 1 25 ? -6.195 -32.969 22.069 1.00 53.41 761 LYS A C 4
ATOM 3002 O O . LYS A 1 25 ? -5.609 -33.873 22.665 1.00 62.23 761 LYS A O 4
ATOM 3021 N N . THR A 1 26 ? -7.367 -32.483 22.467 1.00 50.33 762 THR A N 4
ATOM 3022 C CA . THR A 1 26 ? -8.046 -32.997 23.650 1.00 1.31 762 THR A CA 4
ATOM 3023 C C . THR A 1 26 ? -9.069 -34.064 23.277 1.00 20.14 762 THR A C 4
ATOM 3024 O O . THR A 1 26 ? -10.056 -34.264 23.983 1.00 52.14 762 THR A O 4
ATOM 3035 N N . GLY A 1 27 ? -8.824 -34.748 22.165 1.00 32.32 763 GLY A N 4
ATOM 3036 C CA . GLY A 1 27 ? -9.733 -35.789 21.719 1.00 62.03 763 GLY A CA 4
ATOM 3037 C C . GLY A 1 27 ? -11.143 -35.275 21.511 1.00 34.20 763 GLY A C 4
ATOM 3038 O O . GLY A 1 27 ? -12.100 -35.834 22.048 1.00 31.11 763 GLY A O 4
ATOM 3042 N N . ILE A 1 28 ? -11.274 -34.207 20.731 1.00 11.23 764 ILE A N 4
ATOM 3043 C CA . ILE A 1 28 ? -12.579 -33.619 20.454 1.00 4.23 764 ILE A CA 4
ATOM 3044 C C . ILE A 1 28 ? -12.590 -32.918 19.099 1.00 1.43 764 ILE A C 4
ATOM 3045 O O . ILE A 1 28 ? -12.782 -31.705 19.019 1.00 2.34 764 ILE A O 4
ATOM 3061 N N . GLN A 1 29 ? -12.383 -33.691 18.038 1.00 70.00 765 GLN A N 4
ATOM 3062 C CA . GLN A 1 29 ? -12.370 -33.144 16.687 1.00 13.10 765 GLN A CA 4
ATOM 3063 C C . GLN A 1 29 ? -13.713 -32.508 16.344 1.00 11.12 765 GLN A C 4
ATOM 3064 O O . GLN A 1 29 ? -13.782 -31.572 15.548 1.00 61.32 765 GLN A O 4
ATOM 3078 N N . GLN A 1 30 ? -14.778 -33.022 16.951 1.00 22.11 766 GLN A N 4
ATOM 3079 C CA . GLN A 1 30 ? -16.120 -32.504 16.708 1.00 21.03 766 GLN A CA 4
ATOM 3080 C C . GLN A 1 30 ? -16.207 -31.027 17.076 1.00 14.42 766 GLN A C 4
ATOM 3081 O O . GLN A 1 30 ? -17.096 -30.312 16.613 1.00 32.11 766 GLN A O 4
ATOM 3095 N N . LEU A 1 31 ? -15.280 -30.575 17.913 1.00 5.10 767 LEU A N 4
ATOM 3096 C CA . LEU A 1 31 ? -15.252 -29.181 18.344 1.00 61.14 767 LEU A CA 4
ATOM 3097 C C . LEU A 1 31 ? -15.345 -28.239 17.148 1.00 60.14 767 LEU A C 4
ATOM 3098 O O . LEU A 1 31 ? -16.157 -27.314 17.137 1.00 60.44 767 LEU A O 4
ATOM 3114 N N . GLN A 1 32 ? -14.510 -28.483 16.143 1.00 21.11 768 GLN A N 4
ATOM 3115 C CA . GLN A 1 32 ? -14.500 -27.656 14.941 1.00 21.24 768 GLN A CA 4
ATOM 3116 C C . GLN A 1 32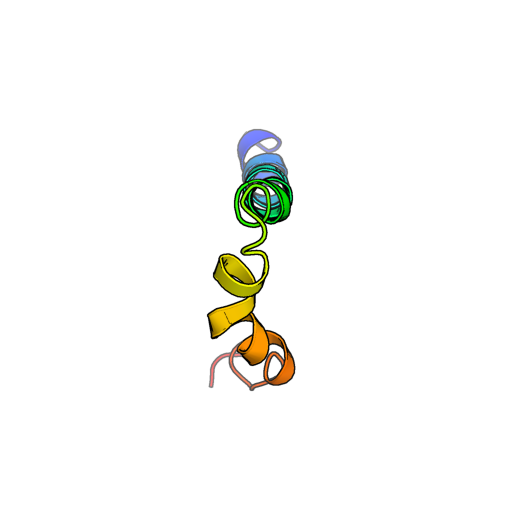 ? -15.434 -28.228 13.880 1.00 75.44 768 GLN A C 4
ATOM 3117 O O . GLN A 1 32 ? -15.738 -27.570 12.885 1.00 63.30 768 GLN A O 4
ATOM 3131 N N . LYS A 1 33 ? -15.887 -29.458 14.098 1.00 64.35 769 LYS A N 4
ATOM 3132 C CA . LYS A 1 33 ? -16.788 -30.120 13.161 1.00 22.21 769 LYS A CA 4
ATOM 3133 C C . LYS A 1 33 ? -18.238 -29.746 13.446 1.00 32.52 769 LYS A C 4
ATOM 3134 O O . LYS A 1 33 ? -19.129 -30.019 12.639 1.00 3.33 769 LYS A O 4
ATOM 3153 N N . TRP A 1 34 ? -18.469 -29.122 14.594 1.00 41.21 770 TRP A N 4
ATOM 3154 C CA . TRP A 1 34 ? -19.814 -28.709 14.983 1.00 23.21 770 TRP A CA 4
ATOM 3155 C C . TRP A 1 34 ? -20.549 -28.072 13.810 1.00 61.04 770 TRP A C 4
ATOM 3156 O O . TRP A 1 34 ? -21.088 -28.770 12.952 1.00 13.12 770 TRP A O 4
ATOM 3177 N N . GLU A 1 35 ? -20.565 -26.744 13.778 1.00 41.21 771 GLU A N 4
ATOM 3178 C CA . GLU A 1 35 ? -21.236 -26.014 12.708 1.00 4.44 771 GLU A CA 4
ATOM 3179 C C . GLU A 1 35 ? -20.708 -26.443 11.343 1.00 71.54 771 GLU A C 4
ATOM 3180 O O . GLU A 1 35 ? -21.313 -26.152 10.311 1.00 44.10 771 GLU A O 4
ATOM 3192 N N . ASP A 1 36 ? -19.575 -27.139 11.345 1.00 52.53 772 ASP A N 4
ATOM 3193 C CA . ASP A 1 36 ? -18.965 -27.610 10.107 1.00 12.22 772 ASP A CA 4
ATOM 3194 C C . ASP A 1 36 ? -19.986 -28.342 9.242 1.00 23.21 772 ASP A C 4
ATOM 3195 O O . ASP A 1 36 ? -19.894 -28.335 8.015 1.00 41.54 772 ASP A O 4
ATOM 3204 N N . TRP A 1 37 ? -20.958 -28.975 9.890 1.00 45.31 773 TRP A N 4
ATOM 3205 C CA . TRP A 1 37 ? -21.995 -29.714 9.180 1.00 51.44 773 TRP A CA 4
ATOM 3206 C C . TRP A 1 37 ? -22.660 -28.838 8.123 1.00 22.42 773 TRP A C 4
ATOM 3207 O O . TRP A 1 37 ? -23.152 -29.337 7.111 1.00 34.33 773 TRP A O 4
ATOM 3228 N N . VAL A 1 38 ? -22.669 -27.532 8.363 1.00 0.54 774 VAL A N 4
ATOM 3229 C CA . VAL A 1 38 ? -23.272 -26.587 7.431 1.00 15.10 774 VAL A CA 4
ATOM 3230 C C . VAL A 1 38 ? -22.629 -26.688 6.053 1.00 70.25 774 VAL A C 4
ATOM 3231 O O . VAL A 1 38 ? -23.222 -26.294 5.049 1.00 43.55 774 VAL A O 4
ATOM 3244 N N . ARG A 1 39 ? -21.412 -27.221 6.012 1.00 60.34 775 ARG A N 4
ATOM 3245 C CA . ARG A 1 39 ? -20.686 -27.374 4.756 1.00 32.25 775 ARG A CA 4
ATOM 3246 C C . ARG A 1 39 ? -21.547 -28.081 3.713 1.00 14.34 775 ARG A C 4
ATOM 3247 O O . ARG A 1 39 ? -21.370 -27.885 2.512 1.00 54.24 775 ARG A O 4
ATOM 3268 N N . TRP A 1 40 ? -22.480 -28.902 4.183 1.00 71.32 776 TRP A N 4
ATOM 3269 C CA . TRP A 1 40 ? -23.368 -29.639 3.290 1.00 14.34 776 TRP A CA 4
ATOM 3270 C C . TRP A 1 40 ? -24.244 -28.685 2.486 1.00 63.04 776 TRP A C 4
ATOM 3271 O O . TRP A 1 40 ? -24.497 -28.910 1.301 1.00 22.12 776 TRP A O 4
ATOM 3292 N N . ILE A 1 41 ? -24.703 -27.620 3.134 1.00 65.25 777 ILE A N 4
ATOM 3293 C CA . ILE A 1 41 ? -25.549 -26.631 2.476 1.00 24.22 777 ILE A CA 4
ATOM 3294 C C . ILE A 1 41 ? -24.721 -25.469 1.940 1.00 4.43 777 ILE A C 4
ATOM 3295 O O . ILE A 1 41 ? -25.159 -24.319 1.961 1.00 35.11 777 ILE A O 4
ATOM 3311 N N . GLY A 1 42 ? -23.520 -25.776 1.460 1.00 0.21 778 GLY A N 4
ATOM 3312 C CA . GLY A 1 42 ? -22.649 -24.746 0.924 1.00 52.11 778 GLY A CA 4
ATOM 3313 C C . GLY A 1 42 ? -22.859 -24.524 -0.561 1.00 53.15 778 GLY A C 4
ATOM 3314 O O . GLY A 1 42 ? -21.899 -24.430 -1.323 1.00 1.01 778 GLY A O 4
ATOM 3318 N N . ASN A 1 43 ? -24.120 -24.443 -0.973 1.00 34.42 779 ASN A N 4
ATOM 3319 C CA . ASN A 1 43 ? -24.454 -24.234 -2.378 1.00 34.24 779 ASN A CA 4
ATOM 3320 C C . ASN A 1 43 ? -25.560 -23.193 -2.526 1.00 22.33 779 ASN A C 4
ATOM 3321 O O . ASN A 1 43 ? -25.881 -22.768 -3.635 1.00 45.11 779 ASN A O 4
ATOM 3332 N N . ILE A 1 44 ? -26.138 -22.789 -1.399 1.00 72.13 780 ILE A N 4
ATOM 3333 C CA . ILE A 1 44 ? -27.206 -21.797 -1.404 1.00 21.13 780 ILE A CA 4
ATOM 3334 C C . ILE A 1 44 ? -26.851 -20.610 -2.293 1.00 10.12 780 ILE A C 4
ATOM 3335 O O . ILE A 1 44 ? -25.684 -20.347 -2.583 1.00 32.30 780 ILE A O 4
ATOM 3351 N N . PRO A 1 45 ? -27.881 -19.874 -2.736 1.00 1.44 781 PRO A N 4
ATOM 3352 C CA . PRO A 1 45 ? -27.703 -18.700 -3.596 1.00 73.14 781 PRO A CA 4
ATOM 3353 C C . PRO A 1 45 ? -27.058 -17.532 -2.858 1.00 64.41 781 PRO A C 4
ATOM 3354 O O . PRO A 1 45 ? -27.376 -16.373 -3.117 1.00 1.55 781 PRO A O 4
ATOM 3365 N N . GLN A 1 46 ? -26.151 -17.848 -1.939 1.00 22.11 782 GLN A N 4
ATOM 3366 C CA . GLN A 1 46 ? -25.461 -16.823 -1.164 1.00 35.24 782 GLN A CA 4
ATOM 3367 C C . GLN A 1 46 ? -24.263 -16.273 -1.932 1.00 35.30 782 GLN A C 4
ATOM 3368 O O . GLN A 1 46 ? -23.797 -15.165 -1.663 1.00 64.43 782 GLN A O 4
ATOM 3382 N N . TYR A 1 47 ? -23.770 -17.054 -2.886 1.00 52.20 783 TYR A N 4
ATOM 3383 C CA . TYR A 1 47 ? -22.625 -16.647 -3.692 1.00 5.41 783 TYR A CA 4
ATOM 3384 C C . TYR A 1 47 ? -23.003 -15.516 -4.644 1.00 11.12 783 TYR A C 4
ATO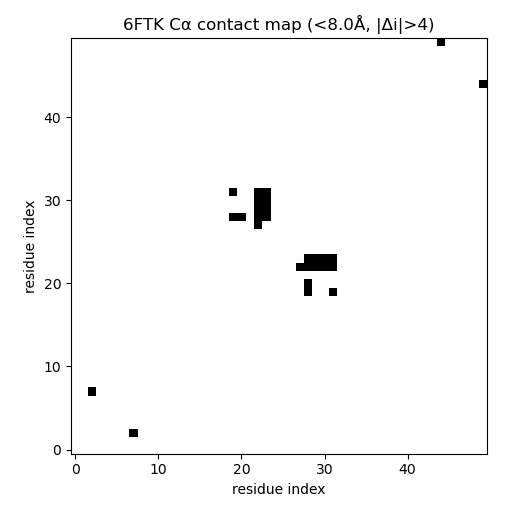M 3385 O O . TYR A 1 47 ? -22.242 -14.566 -4.831 1.00 62.25 783 TYR A O 4
ATOM 3403 N N . LEU A 1 48 ? -24.184 -15.626 -5.242 1.00 40.34 784 LEU A N 4
ATOM 3404 C CA . LEU A 1 48 ? -24.665 -14.613 -6.175 1.00 34.10 784 LEU A CA 4
ATOM 3405 C C . LEU A 1 48 ? -25.383 -13.488 -5.436 1.00 64.43 784 LEU A C 4
ATOM 3406 O O . LEU A 1 48 ? -25.443 -12.356 -5.914 1.00 74.54 784 LEU A O 4
ATOM 3422 N N . LYS A 1 49 ? -25.924 -13.808 -4.265 1.00 33.11 785 LYS A N 4
ATOM 3423 C CA . LYS A 1 49 ? -26.634 -12.825 -3.457 1.00 14.11 785 LYS A CA 4
ATOM 3424 C C . LYS A 1 49 ? -26.586 -13.199 -1.979 1.00 13.41 785 LYS A C 4
ATOM 3425 O O . LYS A 1 49 ? -27.319 -14.078 -1.527 1.00 44.25 785 LYS A O 4
ATOM 3444 N N . MET A 1 50 ? -25.720 -12.523 -1.230 1.00 24.43 786 MET A N 4
ATOM 3445 C CA . MET A 1 50 ? -25.578 -12.785 0.198 1.00 54.34 786 MET A CA 4
ATOM 3446 C C . MET A 1 50 ? -26.288 -11.713 1.019 1.00 53.15 786 MET A C 4
ATOM 3447 O O . MET A 1 50 ? -26.201 -10.523 0.712 1.00 54.20 786 MET A O 4
ATOM 3461 N N . LEU A 1 1 ? -12.279 -0.918 -0.975 1.00 12.41 737 LEU A N 5
ATOM 3462 C CA . LEU A 1 1 ? -12.409 0.436 -0.447 1.00 50.20 737 LEU A CA 5
ATOM 3463 C C . LEU A 1 1 ? -12.117 0.467 1.050 1.00 1.21 737 LEU A C 5
ATOM 3464 O O . LEU A 1 1 ? -11.687 1.489 1.586 1.00 73.42 737 LEU A O 5
ATOM 3480 N N . GLN A 1 2 ? -12.350 -0.658 1.716 1.00 10.45 738 GLN A N 5
ATOM 3481 C CA . GLN A 1 2 ? -12.110 -0.759 3.151 1.00 13.23 738 GLN A CA 5
ATOM 3482 C C . GLN A 1 2 ? -11.167 -1.915 3.466 1.00 62.30 738 GLN A C 5
ATOM 3483 O O . GLN A 1 2 ? -11.541 -3.084 3.359 1.00 11.55 738 GLN A O 5
ATOM 3497 N N . THR A 1 3 ? -9.940 -1.582 3.854 1.00 21.02 739 THR A N 5
ATOM 3498 C CA . THR A 1 3 ? -8.941 -2.592 4.182 1.00 73.42 739 THR A CA 5
ATOM 3499 C C . THR A 1 3 ? -9.165 -3.151 5.582 1.00 31.51 739 THR A C 5
ATOM 3500 O O . THR A 1 3 ? -8.961 -4.341 5.827 1.00 34.30 739 THR A O 5
ATOM 3511 N N . LYS A 1 4 ? -9.587 -2.288 6.499 1.00 43.31 740 LYS A N 5
ATOM 3512 C CA . LYS A 1 4 ? -9.841 -2.694 7.876 1.00 21.54 740 LYS A CA 5
ATOM 3513 C C . LYS A 1 4 ? -10.838 -3.848 7.927 1.00 30.21 740 LYS A C 5
ATOM 3514 O O . LYS A 1 4 ? -10.536 -4.919 8.454 1.00 21.24 740 LYS A O 5
ATOM 3533 N N . ASP A 1 5 ? -12.025 -3.622 7.376 1.00 70.43 741 ASP A N 5
ATOM 3534 C CA . ASP A 1 5 ? -13.066 -4.644 7.355 1.00 23.13 741 ASP A CA 5
ATOM 3535 C C . ASP A 1 5 ? -12.652 -5.824 6.483 1.00 30.53 741 ASP A C 5
ATOM 3536 O O . ASP A 1 5 ? -12.651 -6.972 6.932 1.00 74.51 741 ASP A O 5
ATOM 3545 N N . LEU A 1 6 ? -12.300 -5.537 5.235 1.00 63.33 742 LEU A N 5
ATOM 3546 C CA . LEU A 1 6 ? -11.885 -6.576 4.298 1.00 42.20 742 LEU A CA 5
ATOM 3547 C C . LEU A 1 6 ? -10.856 -7.504 4.935 1.00 31.04 742 LEU A C 5
ATOM 3548 O O . LEU A 1 6 ? -10.942 -8.725 4.804 1.00 42.15 742 LEU A O 5
ATOM 3564 N N . GLN A 1 7 ? -9.885 -6.917 5.629 1.00 73.45 743 GLN A N 5
ATOM 3565 C CA . GLN A 1 7 ? -8.842 -7.692 6.289 1.00 61.13 743 GLN A CA 5
ATOM 3566 C C . GLN A 1 7 ? -9.307 -8.179 7.657 1.00 3.41 743 GLN A C 5
ATOM 3567 O O . GLN A 1 7 ? -8.769 -9.145 8.198 1.00 51.44 743 GLN A O 5
ATOM 3581 N N . GLN A 1 8 ? -10.308 -7.502 8.211 1.00 64.00 744 GLN A N 5
ATOM 3582 C CA . GLN A 1 8 ? -10.844 -7.865 9.517 1.00 20.15 744 GLN A CA 5
ATOM 3583 C C . GLN A 1 8 ? -11.476 -9.252 9.480 1.00 22.42 744 GLN A C 5
ATOM 3584 O O . GLN A 1 8 ? -11.040 -10.164 10.184 1.00 45.11 744 GLN A O 5
ATOM 3598 N N . LYS A 1 9 ? -12.506 -9.407 8.655 1.00 61.21 745 LYS A N 5
ATOM 3599 C CA . LYS A 1 9 ? -13.198 -10.684 8.524 1.00 4.24 745 LYS A CA 5
ATOM 3600 C C . LYS A 1 9 ? -12.206 -11.817 8.278 1.00 52.15 745 LYS A C 5
ATOM 3601 O O . LYS A 1 9 ? -12.308 -12.886 8.880 1.00 12.43 745 LYS A O 5
ATOM 3620 N N . PHE A 1 10 ? -11.247 -11.576 7.390 1.00 53.00 746 PHE A N 5
ATOM 3621 C CA . PHE A 1 10 ? -10.237 -12.576 7.065 1.00 34.14 746 PHE A CA 5
ATOM 3622 C C . PHE A 1 10 ? -9.298 -12.803 8.245 1.00 24.30 746 PHE A C 5
ATOM 3623 O O . PHE A 1 10 ? -8.803 -13.911 8.455 1.00 34.42 746 PHE A O 5
ATOM 3640 N N . TYR A 1 11 ? -9.054 -11.746 9.012 1.00 61.52 747 TYR A N 5
ATOM 3641 C CA . TYR A 1 11 ? -8.171 -11.829 10.169 1.00 11.11 747 TYR A CA 5
ATOM 3642 C C . TYR A 1 11 ? -8.772 -12.721 11.251 1.00 13.24 747 TYR A C 5
ATOM 3643 O O . TYR A 1 11 ? -8.102 -13.079 12.219 1.00 41.45 747 TYR A O 5
ATOM 3661 N N . GLU A 1 12 ? -10.042 -13.075 11.079 1.00 61.21 748 GLU A N 5
ATOM 3662 C CA . GLU A 1 12 ? -10.735 -13.926 12.039 1.00 3.43 748 GLU A CA 5
ATOM 3663 C C . GLU A 1 12 ? -10.516 -15.401 11.717 1.00 12.21 748 GLU A C 5
ATOM 3664 O O . GLU A 1 12 ? -10.576 -16.256 12.602 1.00 11.32 748 GLU A O 5
ATOM 3676 N N . ILE A 1 13 ? -10.264 -15.691 10.446 1.00 70.54 749 ILE A N 5
ATOM 3677 C CA . ILE A 1 13 ? -10.037 -17.062 10.006 1.00 22.35 749 ILE A CA 5
ATOM 3678 C C . ILE A 1 13 ? -8.591 -17.485 10.247 1.00 54.11 749 ILE A C 5
ATOM 3679 O O . ILE A 1 13 ? -8.207 -18.616 9.951 1.00 33.11 749 ILE A O 5
ATOM 3695 N N . ILE A 1 14 ? -7.795 -16.568 10.787 1.00 55.30 750 ILE A N 5
ATOM 3696 C CA . ILE A 1 14 ? -6.393 -16.846 11.070 1.00 24.22 750 ILE A CA 5
ATOM 3697 C C . ILE A 1 14 ? -6.200 -17.283 12.518 1.00 11.11 750 ILE A C 5
ATOM 3698 O O . ILE A 1 14 ? -5.313 -18.080 12.826 1.00 44.13 750 ILE A O 5
ATOM 3714 N N . LEU A 1 15 ? -7.039 -16.757 13.405 1.00 21.30 751 LEU A N 5
ATOM 3715 C CA . LEU A 1 15 ? -6.963 -17.094 14.823 1.00 40.33 751 LEU A CA 5
ATOM 3716 C C . LEU A 1 15 ? -7.780 -18.344 15.129 1.00 31.24 751 LEU A C 5
ATOM 3717 O O . LEU A 1 15 ? -7.515 -19.047 16.105 1.00 12.03 751 LEU A O 5
ATOM 3733 N N . ASP A 1 16 ? -8.773 -18.617 14.290 1.00 62.01 752 ASP A N 5
ATOM 3734 C CA . ASP A 1 16 ? -9.627 -19.784 14.469 1.00 32.43 752 ASP A CA 5
ATOM 3735 C C . ASP A 1 16 ? -9.019 -21.012 13.796 1.00 50.32 752 ASP A C 5
ATOM 3736 O O . ASP A 1 16 ? -9.381 -22.147 14.107 1.00 53.51 752 ASP A O 5
ATOM 3745 N N . ILE A 1 17 ? -8.095 -20.775 12.871 1.00 62.42 753 ILE A N 5
ATOM 3746 C CA . ILE A 1 17 ? -7.438 -21.861 12.154 1.00 3.51 753 ILE A CA 5
ATOM 3747 C C . ILE A 1 17 ? -6.416 -22.565 13.040 1.00 63.11 753 ILE A C 5
ATOM 3748 O O . ILE A 1 17 ? -6.035 -23.706 12.778 1.00 15.44 753 ILE A O 5
ATOM 3764 N N . GLU A 1 18 ? -5.977 -21.878 14.090 1.00 41.12 754 GLU A N 5
ATOM 3765 C CA . GLU A 1 18 ? -5.000 -22.438 15.015 1.00 23.32 754 GLU A CA 5
ATOM 3766 C C . GLU A 1 18 ? -5.683 -23.307 16.067 1.00 3.12 754 GLU A C 5
ATOM 3767 O O . GLU A 1 18 ? -5.209 -24.395 16.392 1.00 4.44 754 GLU A O 5
ATOM 3779 N N . GLN A 1 19 ? -6.799 -22.816 16.597 1.00 62.11 755 GLN A N 5
ATOM 3780 C CA . GLN A 1 19 ? -7.547 -23.546 17.614 1.00 44.42 755 GLN A CA 5
ATOM 3781 C C . GLN A 1 19 ? -7.937 -24.931 17.112 1.00 35.41 755 GLN A C 5
ATOM 3782 O O . GLN A 1 19 ? -8.124 -25.857 17.901 1.00 74.33 755 GLN A O 5
ATOM 3796 N N . ASN A 1 20 ? -8.059 -25.067 15.796 1.00 42.10 756 ASN A N 5
ATOM 3797 C CA . ASN A 1 20 ? -8.428 -26.340 15.189 1.00 55.31 756 ASN A CA 5
ATOM 3798 C C . ASN A 1 20 ? -7.431 -27.432 15.565 1.00 11.11 756 ASN A C 5
ATOM 3799 O O . ASN A 1 20 ? -7.754 -28.618 15.534 1.00 21.31 756 ASN A O 5
ATOM 3810 N N . ASN A 1 21 ? -6.219 -27.021 15.922 1.00 65.21 757 ASN A N 5
ATOM 3811 C CA . ASN A 1 21 ? -5.175 -27.964 16.305 1.00 24.23 757 ASN A CA 5
ATOM 3812 C C . ASN A 1 21 ? -5.120 -28.129 17.822 1.00 71.14 757 ASN A C 5
ATOM 3813 O O . ASN A 1 21 ? -4.927 -29.234 18.330 1.00 40.41 757 ASN A O 5
ATOM 3824 N N . VAL A 1 22 ? -5.292 -27.024 18.538 1.00 40.31 758 VAL A N 5
ATOM 3825 C CA . VAL A 1 22 ? -5.265 -27.044 19.996 1.00 21.42 758 VAL A CA 5
ATOM 3826 C C . VAL A 1 22 ? -6.479 -27.776 20.557 1.00 1.04 758 VAL A C 5
ATOM 3827 O O . VAL A 1 22 ? -6.427 -28.334 21.653 1.00 52.12 758 VAL A O 5
ATOM 3840 N N . GLN A 1 23 ? -7.570 -27.768 19.799 1.00 54.40 759 GLN A N 5
ATOM 3841 C CA . GLN A 1 23 ? -8.798 -28.431 20.222 1.00 51.43 759 GLN A CA 5
ATOM 3842 C C . GLN A 1 23 ? -9.121 -29.612 19.313 1.00 50.32 759 GLN A C 5
ATOM 3843 O O . GLN A 1 23 ? -10.267 -29.803 18.909 1.00 50.11 759 GLN A O 5
ATOM 3857 N N . GLY A 1 24 ? -8.101 -30.402 18.992 1.00 30.14 760 GLY A N 5
ATOM 3858 C CA . GLY A 1 24 ? -8.296 -31.554 18.132 1.00 11.00 760 GLY A CA 5
ATOM 3859 C C . GLY A 1 24 ? -7.480 -32.753 18.574 1.00 20.12 760 GLY A C 5
ATOM 3860 O O . GLY A 1 24 ? -7.950 -33.889 18.519 1.00 72.30 760 GLY A O 5
ATOM 3864 N N . LYS A 1 25 ? -6.251 -32.500 19.013 1.00 63.31 761 LYS A N 5
ATOM 3865 C CA . LYS A 1 25 ? -5.366 -33.567 19.465 1.00 41.01 761 LYS A CA 5
ATOM 3866 C C . LYS A 1 25 ? -5.882 -34.190 20.758 1.00 71.41 761 LYS A C 5
ATOM 3867 O O . LYS A 1 25 ? -5.548 -35.329 21.087 1.00 21.44 761 LYS A O 5
ATOM 3886 N N . THR A 1 26 ? -6.700 -33.437 21.488 1.00 20.31 762 THR A N 5
ATOM 3887 C CA . THR A 1 26 ? -7.262 -33.917 22.744 1.00 41.43 762 THR A CA 5
ATOM 3888 C C . THR A 1 26 ? -8.646 -34.521 22.532 1.00 5.01 762 THR A C 5
ATOM 3889 O O . THR A 1 26 ? -9.521 -34.407 23.388 1.00 13.40 762 THR A O 5
ATOM 3900 N N . GLY A 1 27 ? -8.836 -35.165 21.384 1.00 52.42 763 GLY A N 5
ATOM 3901 C CA . GLY A 1 27 ? -10.116 -35.778 21.081 1.00 64.30 763 GLY A CA 5
ATOM 3902 C C . GLY A 1 27 ? -11.274 -34.814 21.246 1.00 70.21 763 GLY A C 5
ATOM 3903 O O . GLY A 1 27 ? -12.189 -35.062 22.031 1.00 51.11 763 GLY A O 5
ATOM 3907 N N . ILE A 1 28 ? -11.234 -33.712 20.505 1.00 42.41 764 ILE A N 5
ATOM 3908 C CA . ILE A 1 28 ? -12.289 -32.708 20.572 1.00 4.25 764 ILE A CA 5
ATOM 3909 C C . ILE A 1 28 ? -12.325 -31.863 19.305 1.00 44.54 764 ILE A C 5
ATOM 3910 O O . ILE A 1 28 ? -12.816 -30.733 19.313 1.00 35.03 764 ILE A O 5
ATOM 3926 N N . GLN A 1 29 ? -11.804 -32.417 18.214 1.00 10.34 765 GLN A N 5
ATOM 3927 C CA . GLN A 1 29 ? -11.778 -31.713 16.938 1.00 35.14 765 GLN A CA 5
ATOM 3928 C C . GLN A 1 29 ? -13.186 -31.316 16.507 1.00 34.32 765 GLN A C 5
ATOM 3929 O O . GLN A 1 29 ? -13.366 -30.378 15.730 1.00 30.44 765 GLN A O 5
ATOM 3943 N N . GLN A 1 30 ? -14.181 -32.037 17.016 1.00 41.21 766 GLN A N 5
ATOM 3944 C CA . GLN A 1 30 ? -15.573 -31.759 16.682 1.00 65.23 766 GLN A CA 5
ATOM 3945 C C . GLN A 1 30 ? -15.955 -30.337 17.080 1.00 40.14 766 GLN A C 5
ATOM 3946 O O . GLN A 1 30 ? -16.927 -29.778 16.568 1.00 63.11 766 GLN A O 5
ATOM 3960 N N . LEU A 1 31 ? -15.186 -29.757 17.994 1.00 74.22 767 LEU A N 5
ATOM 3961 C CA . LEU A 1 31 ? -15.444 -28.400 18.462 1.00 51.13 767 LEU A CA 5
ATOM 3962 C C . LEU A 1 31 ? -15.633 -27.446 17.286 1.00 30.11 767 LEU A C 5
ATOM 3963 O O . LEU A 1 31 ? -16.602 -26.688 17.238 1.00 20.34 767 LEU A O 5
ATOM 3979 N N . GLN A 1 32 ? -14.701 -27.490 16.339 1.00 75.42 768 GLN A N 5
ATOM 3980 C CA . GLN A 1 32 ? -14.766 -26.631 15.163 1.00 30.41 768 GLN A CA 5
ATOM 3981 C C . GLN A 1 32 ? -15.501 -27.326 14.021 1.00 25.23 768 GLN A C 5
ATOM 3982 O O . GLN A 1 32 ? -15.854 -26.698 13.023 1.00 3.30 768 GLN A O 5
ATOM 3996 N N . LYS A 1 33 ? -15.726 -28.626 14.174 1.00 14.21 769 LYS A N 5
ATOM 3997 C CA . LYS A 1 33 ? -16.420 -29.408 13.157 1.00 31.01 769 LYS A CA 5
ATOM 3998 C C . LYS A 1 33 ? -17.932 -29.314 13.334 1.00 12.52 769 LYS A C 5
ATOM 3999 O O . LYS A 1 33 ? -18.695 -29.711 12.455 1.00 41.43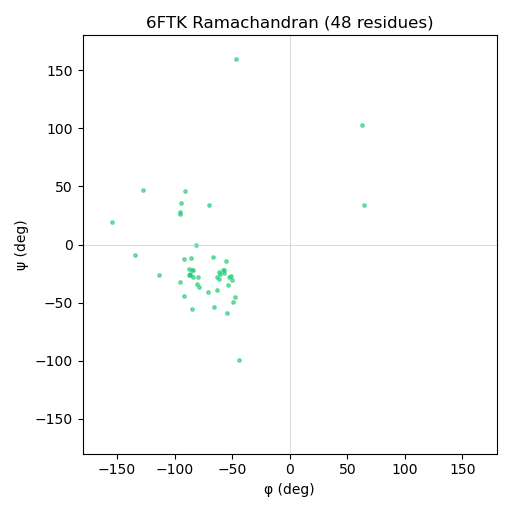 769 LYS A O 5
ATOM 4018 N N . TRP A 1 34 ? -18.356 -28.784 14.476 1.00 54.23 770 TRP A N 5
ATOM 4019 C CA . TRP A 1 34 ? -19.778 -28.637 14.767 1.00 14.53 770 TRP A CA 5
ATOM 4020 C C . TRP A 1 34 ? -20.525 -28.074 13.563 1.00 10.20 770 TRP A C 5
ATOM 4021 O O . TRP A 1 34 ? -20.845 -28.804 12.625 1.00 3.51 770 TRP A O 5
ATOM 4042 N N . GLU A 1 35 ? -20.800 -26.775 13.597 1.00 51.52 771 GLU A N 5
ATOM 4043 C CA . GLU A 1 35 ? -21.511 -26.116 12.507 1.00 11.20 771 GLU A CA 5
ATOM 4044 C C . GLU A 1 35 ? -20.812 -26.365 11.174 1.00 64.14 771 GLU A C 5
ATOM 4045 O O . GLU A 1 35 ? -21.365 -26.087 10.109 1.00 41.34 771 GLU A O 5
ATOM 4057 N N . ASP A 1 36 ? -19.592 -26.888 11.240 1.00 14.31 772 ASP A N 5
ATOM 4058 C CA . ASP A 1 36 ? -18.817 -27.176 10.039 1.00 44.44 772 ASP A CA 5
ATOM 4059 C C . ASP A 1 36 ? -19.635 -27.996 9.046 1.00 10.43 772 ASP A C 5
ATOM 4060 O O . ASP A 1 36 ? -19.362 -27.988 7.846 1.00 22.25 772 ASP A O 5
ATOM 4069 N N . TRP A 1 37 ? -20.638 -28.701 9.555 1.00 13.02 773 TRP A N 5
ATOM 4070 C CA . TRP A 1 37 ? -21.497 -29.527 8.714 1.00 64.32 773 TRP A CA 5
ATOM 4071 C C . TRP A 1 37 ? -22.200 -28.682 7.658 1.00 35.11 773 TRP A C 5
ATOM 4072 O O . TRP A 1 37 ? -22.743 -29.209 6.687 1.00 72.32 773 TRP A O 5
ATOM 4093 N N . VAL A 1 38 ? -22.187 -27.367 7.853 1.00 40.14 774 VAL A N 5
ATOM 4094 C CA . VAL A 1 38 ? -22.824 -26.449 6.916 1.00 4.35 774 VAL A CA 5
ATOM 4095 C C . VAL A 1 38 ? -22.387 -26.735 5.484 1.00 1.42 774 VAL A C 5
ATOM 4096 O O . VAL A 1 38 ? -23.127 -26.478 4.535 1.00 54.13 774 VAL A O 5
ATOM 4109 N N . ARG A 1 39 ? -21.178 -27.268 5.335 1.00 1.11 775 ARG A N 5
ATOM 4110 C CA . ARG A 1 39 ? -20.642 -27.588 4.018 1.00 65.23 775 ARG A CA 5
ATOM 4111 C C . ARG A 1 39 ? -21.601 -28.486 3.243 1.00 54.02 775 ARG A C 5
ATOM 4112 O O . ARG A 1 39 ? -21.623 -28.473 2.013 1.00 42.45 775 ARG A O 5
ATOM 4133 N N . TRP A 1 40 ? -22.393 -29.265 3.972 1.00 10.54 776 TRP A N 5
ATOM 4134 C CA . TRP A 1 40 ? -23.355 -30.169 3.354 1.00 75.55 776 TRP A CA 5
ATOM 4135 C C . TRP A 1 40 ? -24.352 -29.399 2.495 1.00 13.30 776 TRP A C 5
ATOM 4136 O O . TRP A 1 40 ? -24.763 -29.867 1.433 1.00 61.52 776 TRP A O 5
ATOM 4157 N N . ILE A 1 41 ? -24.739 -28.216 2.961 1.00 44.01 777 ILE A N 5
ATOM 4158 C CA . ILE A 1 41 ? -25.688 -27.382 2.234 1.00 21.10 777 ILE A CA 5
ATOM 4159 C C . ILE A 1 41 ? -25.090 -26.013 1.924 1.00 33.21 777 ILE A C 5
ATOM 4160 O O . ILE A 1 41 ? -25.806 -25.015 1.850 1.00 5.52 777 ILE A O 5
ATOM 4176 N N . GLY A 1 42 ? -23.774 -25.975 1.743 1.00 72.34 778 GLY A N 5
ATOM 4177 C CA . GLY A 1 42 ? -23.102 -24.725 1.440 1.00 15.14 778 GLY A CA 5
ATOM 4178 C C . GLY A 1 42 ? -23.021 -24.455 -0.049 1.00 31.01 778 GLY A C 5
ATOM 4179 O O . GLY A 1 42 ? -21.967 -24.080 -0.562 1.00 53.42 778 GLY A O 5
ATOM 4183 N N . ASN A 1 43 ? -24.136 -24.650 -0.746 1.00 41.50 779 ASN A N 5
ATOM 4184 C CA . ASN A 1 43 ? -24.185 -24.427 -2.186 1.00 71.41 779 ASN A CA 5
ATOM 4185 C C . ASN A 1 43 ? -25.437 -23.646 -2.574 1.00 62.43 779 ASN A C 5
ATOM 4186 O O . ASN A 1 43 ? -25.587 -23.223 -3.721 1.00 21.44 779 ASN A O 5
ATOM 4197 N N . ILE A 1 44 ? -26.333 -23.458 -1.611 1.00 22.25 780 ILE A N 5
ATOM 4198 C CA . ILE A 1 44 ? -27.570 -22.727 -1.850 1.00 53.11 780 ILE A CA 5
ATOM 4199 C C . ILE A 1 44 ? -27.305 -21.430 -2.607 1.00 1.23 780 ILE A C 5
ATOM 4200 O O . ILE A 1 44 ? -26.189 -20.909 -2.623 1.00 31.43 780 ILE A O 5
ATOM 4216 N N . PRO A 1 45 ? -28.353 -20.893 -3.247 1.00 35.25 781 PRO A N 5
ATOM 4217 C CA . PRO A 1 45 ? -28.260 -19.649 -4.015 1.00 4.31 781 PRO A CA 5
ATOM 4218 C C . PRO A 1 45 ? -28.057 -18.430 -3.122 1.00 14.55 781 PRO A C 5
ATOM 4219 O O . PRO A 1 45 ? -28.550 -17.342 -3.419 1.00 52.21 781 PRO A O 5
ATOM 4230 N N . GLN A 1 46 ? -27.329 -18.619 -2.026 1.00 34.51 782 GLN A N 5
ATOM 4231 C CA . GLN A 1 46 ? -27.062 -17.535 -1.090 1.00 11.45 782 GLN A CA 5
ATOM 4232 C C . GLN A 1 46 ? -25.872 -16.698 -1.549 1.00 60.23 782 GLN A C 5
ATOM 4233 O O . GLN A 1 46 ? -25.726 -15.540 -1.157 1.00 53.03 782 GLN A O 5
ATOM 4247 N N . TYR A 1 47 ? -25.026 -17.292 -2.383 1.00 21.52 783 TYR A N 5
ATOM 4248 C CA . TYR A 1 47 ? -23.847 -16.603 -2.895 1.00 11.12 783 TYR A CA 5
ATOM 4249 C C . TYR A 1 47 ? -24.241 -15.511 -3.885 1.00 24.23 783 TYR A C 5
ATOM 4250 O O . TYR A 1 47 ? -23.679 -14.414 -3.875 1.00 33.53 783 TYR A O 5
ATOM 4268 N N . LEU A 1 48 ? -25.210 -15.819 -4.738 1.00 55.32 784 LEU A N 5
ATOM 4269 C CA . LEU A 1 48 ? -25.683 -14.865 -5.736 1.00 64.41 784 LEU A CA 5
ATOM 4270 C C . LEU A 1 48 ? -26.767 -13.961 -5.156 1.00 63.23 784 LEU A C 5
ATOM 4271 O O . LEU A 1 48 ? -26.794 -12.758 -5.420 1.00 32.44 784 LEU A O 5
ATOM 4287 N N . LYS A 1 49 ? -27.656 -14.547 -4.363 1.00 20.54 785 LYS A N 5
ATOM 4288 C CA . LYS A 1 49 ? -28.740 -13.796 -3.741 1.00 72.20 785 LYS A CA 5
ATOM 4289 C C . LYS A 1 49 ? -29.674 -13.214 -4.797 1.00 63.23 785 LYS A C 5
ATOM 4290 O O . LYS A 1 49 ? -29.367 -12.196 -5.416 1.00 13.41 785 LYS A O 5
ATOM 4309 N N . MET A 1 50 ? -30.815 -13.866 -4.997 1.00 22.42 786 MET A N 5
ATOM 4310 C CA . MET A 1 50 ? -31.793 -13.411 -5.977 1.00 14.51 786 MET A CA 5
ATOM 4311 C C . MET A 1 50 ? -31.158 -13.269 -7.355 1.00 74.35 786 MET A C 5
ATOM 4312 O O . MET A 1 50 ? -30.697 -12.191 -7.730 1.00 43.43 786 MET A O 5
ATOM 4326 N N . LEU A 1 1 ? -3.437 4.365 9.822 1.00 24.42 737 LEU A N 6
ATOM 4327 C CA . LEU A 1 1 ? -4.884 4.189 9.836 1.00 11.14 737 LEU A CA 6
ATOM 4328 C C . LEU A 1 1 ? -5.329 3.239 8.729 1.00 23.03 737 LEU A C 6
ATOM 4329 O O . LEU A 1 1 ? -6.133 3.603 7.872 1.00 0.42 737 LEU A O 6
ATOM 4345 N N . GLN A 1 2 ? -4.802 2.018 8.757 1.00 43.22 738 GLN A N 6
ATOM 4346 C CA . GLN A 1 2 ? -5.146 1.016 7.755 1.00 14.24 738 GLN A CA 6
ATOM 4347 C C . GLN A 1 2 ? -4.519 -0.332 8.098 1.00 74.23 738 GLN A C 6
ATOM 4348 O O . GLN A 1 2 ? -5.182 -1.369 8.044 1.00 42.21 738 GLN A O 6
ATOM 4362 N N . THR A 1 3 ? -3.238 -0.311 8.449 1.00 11.11 739 THR A N 6
ATOM 4363 C CA . THR A 1 3 ? -2.521 -1.531 8.798 1.00 44.44 739 THR A CA 6
ATOM 4364 C C . THR A 1 3 ? -3.168 -2.226 9.990 1.00 20.03 739 THR A C 6
ATOM 4365 O O . THR A 1 3 ? -2.947 -3.415 10.224 1.00 34.41 739 THR A O 6
ATOM 4376 N N . LYS A 1 4 ? -3.968 -1.480 10.743 1.00 42.34 740 LYS A N 6
ATOM 4377 C CA . LYS A 1 4 ? -4.650 -2.024 11.911 1.00 24.05 740 LYS A CA 6
ATOM 4378 C C . LYS A 1 4 ? -5.936 -2.737 11.507 1.00 60.24 740 LYS A C 6
ATOM 4379 O O . LYS A 1 4 ? -6.110 -3.925 11.780 1.00 42.24 740 LYS A O 6
ATOM 4398 N N . ASP A 1 5 ? -6.833 -2.004 10.856 1.00 23.52 741 ASP A N 6
ATOM 4399 C CA . ASP A 1 5 ? -8.103 -2.568 10.412 1.00 64.24 741 ASP A CA 6
ATOM 4400 C C . ASP A 1 5 ? -7.883 -3.604 9.313 1.00 74.21 741 ASP A C 6
ATOM 4401 O O . ASP A 1 5 ? -8.325 -4.748 9.427 1.00 53.34 741 ASP A O 6
ATOM 4410 N N . LEU A 1 6 ? -7.199 -3.196 8.250 1.00 13.42 742 LEU A N 6
ATOM 4411 C CA . LEU A 1 6 ? -6.921 -4.087 7.129 1.00 11.44 742 LEU A CA 6
ATOM 4412 C C . LEU A 1 6 ? -6.400 -5.434 7.622 1.00 54.45 742 LEU A C 6
ATOM 4413 O O . LEU A 1 6 ? -6.817 -6.485 7.137 1.00 14.33 742 LEU A O 6
ATOM 4429 N N . GLN A 1 7 ? -5.488 -5.392 8.588 1.00 53.24 743 GLN A N 6
ATOM 4430 C CA . GLN A 1 7 ? -4.911 -6.610 9.145 1.00 10.44 743 GLN A CA 6
ATOM 4431 C C . GLN A 1 7 ? -5.803 -7.180 10.244 1.00 11.01 743 GLN A C 6
ATOM 4432 O O . GLN A 1 7 ? -5.757 -8.376 10.535 1.00 50.43 743 GLN A O 6
ATOM 4446 N N . GLN A 1 8 ? -6.611 -6.318 10.851 1.00 51.41 744 GLN A N 6
ATOM 4447 C CA . GLN A 1 8 ? -7.513 -6.736 11.918 1.00 24.24 744 GLN A CA 6
ATOM 4448 C C 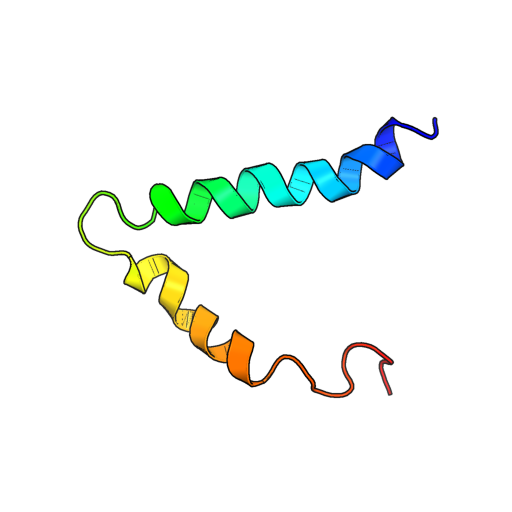. GLN A 1 8 ? -8.485 -7.801 11.423 1.00 72.42 744 GLN A C 6
ATOM 4449 O O . GLN A 1 8 ? -9.070 -8.541 12.214 1.00 41.52 744 GLN A O 6
ATOM 4463 N N . LYS A 1 9 ? -8.655 -7.873 10.106 1.00 33.42 745 LYS A N 6
ATOM 4464 C CA . LYS A 1 9 ? -9.557 -8.849 9.504 1.00 42.21 745 LYS A CA 6
ATOM 4465 C C . LYS A 1 9 ? -8.852 -10.186 9.297 1.00 53.05 745 LYS A C 6
ATOM 4466 O O . LYS A 1 9 ? -9.267 -11.208 9.842 1.00 35.23 745 LYS A O 6
ATOM 4485 N N . PHE A 1 10 ? -7.784 -10.170 8.506 1.00 61.35 746 PHE A N 6
ATOM 4486 C CA . PHE A 1 10 ? -7.022 -11.381 8.227 1.00 72.41 746 PHE A CA 6
ATOM 4487 C C . PHE A 1 10 ? -6.455 -11.975 9.514 1.00 64.15 746 PHE A C 6
ATOM 4488 O O . PHE A 1 10 ? -6.238 -13.183 9.609 1.00 15.24 746 PHE A O 6
ATOM 4505 N N . TYR A 1 11 ? -6.215 -11.117 10.498 1.00 62.13 747 TYR A N 6
ATOM 4506 C CA . TYR A 1 11 ? -5.669 -11.554 11.777 1.00 14.51 747 TYR A CA 6
ATOM 4507 C C . TYR A 1 11 ? -6.676 -12.419 12.532 1.00 62.23 747 TYR A C 6
ATOM 4508 O O . TYR A 1 11 ? -6.339 -13.053 13.531 1.00 42.50 747 TYR A O 6
ATOM 4526 N N . GLU A 1 12 ? -7.911 -12.440 12.043 1.00 52.35 748 GLU A N 6
ATOM 4527 C CA . GLU A 1 12 ? -8.967 -13.226 12.670 1.00 55.42 748 GLU A CA 6
ATOM 4528 C C . GLU A 1 12 ? -8.973 -14.655 12.134 1.00 44.23 748 GLU A C 6
ATOM 4529 O O . GLU A 1 12 ? -9.412 -15.582 12.815 1.00 1.31 748 GLU A O 6
ATOM 4541 N N . ILE A 1 13 ? -8.482 -14.823 10.911 1.00 70.22 749 ILE A N 6
ATOM 4542 C CA . ILE A 1 13 ? -8.430 -16.138 10.284 1.00 41.14 749 ILE A CA 6
ATOM 4543 C C . ILE A 1 13 ? -7.222 -16.932 10.771 1.00 41.43 749 ILE A C 6
ATOM 4544 O O . ILE A 1 13 ? -7.015 -18.076 10.366 1.00 63.31 749 ILE A O 6
ATOM 4560 N N . ILE A 1 14 ? -6.430 -16.317 11.644 1.00 73.01 750 ILE A N 6
ATOM 4561 C CA . ILE A 1 14 ? -5.245 -16.968 12.188 1.00 11.40 750 ILE A CA 6
ATOM 4562 C C . ILE A 1 14 ? -5.543 -17.609 13.539 1.00 3.33 750 ILE A C 6
ATOM 4563 O O . ILE A 1 14 ? -4.940 -18.619 13.905 1.00 1.12 750 ILE A O 6
ATOM 4579 N N . LEU A 1 15 ? -6.475 -17.016 14.278 1.00 72.25 751 LEU A N 6
ATOM 4580 C CA . LEU A 1 15 ? -6.855 -17.530 15.588 1.00 4.14 751 LEU A CA 6
ATOM 4581 C C . LEU A 1 15 ? -7.932 -18.603 15.462 1.00 1.45 751 LEU A C 6
ATOM 4582 O O . LEU A 1 15 ? -8.091 -19.444 16.347 1.00 22.52 751 LEU A O 6
ATOM 4598 N N . ASP A 1 16 ? -8.666 -18.568 14.356 1.00 13.13 752 ASP A N 6
ATOM 4599 C CA . ASP A 1 16 ? -9.727 -19.540 14.112 1.00 4.33 752 ASP A CA 6
ATOM 4600 C C . ASP A 1 16 ? -9.170 -20.799 13.457 1.00 23.41 752 ASP A C 6
ATOM 4601 O O . ASP A 1 16 ? -9.729 -21.886 13.602 1.00 14.10 752 ASP A O 6
ATOM 4610 N N . ILE A 1 17 ? -8.065 -20.644 12.734 1.00 33.24 753 ILE A N 6
ATOM 4611 C CA . ILE A 1 17 ? -7.433 -21.769 12.057 1.00 23.31 753 ILE A CA 6
ATOM 4612 C C . ILE A 1 17 ? -6.485 -22.513 12.993 1.00 72.41 753 ILE A C 6
ATOM 4613 O O . ILE A 1 17 ? -6.268 -23.716 12.844 1.00 52.32 753 ILE A O 6
ATOM 4629 N N . GLU A 1 18 ? -5.927 -21.790 13.958 1.00 70.11 754 GLU A N 6
ATOM 4630 C CA . GLU A 1 18 ? -5.003 -22.382 14.918 1.00 35.33 754 GLU A CA 6
ATOM 4631 C C . GLU A 1 18 ? -5.757 -23.199 15.964 1.00 41.11 754 GLU A C 6
ATOM 4632 O O . GLU A 1 18 ? -5.218 -24.149 16.530 1.00 25.24 754 GLU A O 6
ATOM 4644 N N . GLN A 1 19 ? -7.007 -22.820 16.215 1.00 60.45 755 GLN A N 6
ATOM 4645 C CA . GLN A 1 19 ? -7.834 -23.517 17.192 1.00 14.43 755 GLN A CA 6
ATOM 4646 C C . GLN A 1 19 ? -8.095 -24.955 16.759 1.00 74.41 755 GLN A C 6
ATOM 4647 O O . GLN A 1 19 ? -8.324 -25.832 17.590 1.00 23.44 755 GLN A O 6
ATOM 4661 N N . ASN A 1 20 ? -8.060 -25.190 15.451 1.00 4.12 756 ASN A N 6
ATOM 4662 C CA . ASN A 1 20 ? -8.294 -26.523 14.906 1.00 2.45 756 ASN A CA 6
ATOM 4663 C C . ASN A 1 20 ? -7.312 -27.531 15.496 1.00 55.22 756 ASN A C 6
ATOM 4664 O O . ASN A 1 20 ? -7.586 -28.730 15.536 1.00 52.31 756 ASN A O 6
ATOM 4675 N N . ASN A 1 21 ? -6.166 -27.035 15.953 1.00 35.12 757 ASN A N 6
ATOM 4676 C CA . ASN A 1 21 ? -5.143 -27.893 16.541 1.00 43.54 757 ASN A CA 6
ATOM 4677 C C . ASN A 1 21 ? -5.343 -28.025 18.047 1.00 12.40 757 ASN A C 6
ATOM 4678 O O . ASN A 1 21 ? -5.474 -29.130 18.572 1.00 25.13 757 ASN A O 6
ATOM 4689 N N . VAL A 1 22 ? -5.367 -26.888 18.737 1.00 22.23 758 VAL A N 6
ATOM 4690 C CA . VAL A 1 22 ? -5.553 -26.876 20.183 1.00 75.45 758 VAL A CA 6
ATOM 4691 C C . VAL A 1 22 ? -6.845 -27.583 20.577 1.00 11.32 758 VAL A C 6
ATOM 4692 O O . VAL A 1 22 ? -6.946 -28.150 21.665 1.00 52.34 758 VAL A O 6
ATOM 4705 N N . GLN A 1 23 ? -7.829 -27.546 19.685 1.00 51.44 759 GLN A N 6
ATOM 4706 C CA . GLN A 1 23 ? -9.115 -28.184 19.940 1.00 61.12 759 GLN A CA 6
ATOM 4707 C C . GLN A 1 23 ? -9.304 -29.405 19.046 1.00 32.33 759 GLN A C 6
ATOM 4708 O O . GLN A 1 23 ? -10.368 -29.599 18.461 1.00 35.44 759 GLN A O 6
ATOM 4722 N N . GLY A 1 24 ? -8.263 -30.226 18.946 1.00 61.01 760 GLY A N 6
ATOM 4723 C CA . GLY A 1 24 ? -8.334 -31.417 18.121 1.00 75.43 760 GLY A CA 6
ATOM 4724 C C . GLY A 1 24 ? -7.166 -32.355 18.353 1.00 44.43 760 GLY A C 6
ATOM 4725 O O . GLY A 1 24 ? -6.556 -32.846 17.403 1.00 70.14 760 GLY A O 6
ATOM 4729 N N . LYS A 1 25 ? -6.850 -32.601 19.619 1.00 34.22 761 LYS A N 6
ATOM 4730 C CA . LYS A 1 25 ? -5.746 -33.485 19.975 1.00 53.24 761 LYS A CA 6
ATOM 4731 C C . LYS A 1 25 ? -6.146 -34.429 21.105 1.00 43.42 761 LYS A C 6
ATOM 4732 O O . LYS A 1 25 ? -5.816 -35.614 21.084 1.00 75.53 761 LYS A O 6
ATOM 4751 N N . THR A 1 26 ? -6.858 -33.894 22.091 1.00 54.22 762 THR A N 6
ATOM 4752 C CA . THR A 1 26 ? -7.303 -34.687 23.230 1.00 13.33 762 THR A CA 6
ATOM 4753 C C . THR A 1 26 ? -8.724 -35.198 23.022 1.00 74.42 762 THR A C 6
ATOM 4754 O O . THR A 1 26 ? -9.459 -35.427 23.983 1.00 71.15 762 THR A O 6
ATOM 4765 N N . GLY A 1 27 ? -9.106 -35.377 21.761 1.00 51.11 763 GLY A N 6
ATOM 4766 C CA . GLY A 1 27 ? -10.438 -35.860 21.450 1.00 74.41 763 GLY A CA 6
ATOM 4767 C C . GLY A 1 27 ? -11.485 -34.766 21.525 1.00 73.52 763 GLY A C 6
ATOM 4768 O O . GLY A 1 27 ? -12.414 -34.841 22.329 1.00 4.15 763 GLY A O 6
ATOM 4772 N N . ILE A 1 28 ? -11.333 -33.747 20.686 1.00 10.04 764 ILE A N 6
ATOM 4773 C CA . ILE A 1 28 ? -12.273 -32.633 20.661 1.00 3.05 764 ILE A CA 6
ATOM 4774 C C . ILE A 1 28 ? -12.243 -31.918 19.315 1.00 73.43 764 ILE A C 6
ATOM 4775 O O . ILE A 1 28 ? -12.618 -30.751 19.213 1.00 40.33 764 ILE A O 6
ATOM 4791 N N . GLN A 1 29 ? -11.797 -32.629 18.284 1.00 53.30 765 GLN A N 6
ATOM 4792 C CA . GLN A 1 29 ? -11.721 -32.063 16.943 1.00 63.13 765 GLN A CA 6
ATOM 4793 C C . GLN A 1 29 ? -13.088 -31.571 16.480 1.00 11.42 765 GLN A C 6
ATOM 4794 O O . GLN A 1 29 ? -13.184 -30.700 15.615 1.00 34.24 765 GLN A O 6
ATOM 4808 N N . GLN A 1 30 ? -14.141 -32.135 17.062 1.00 54.23 766 GLN A N 6
ATOM 4809 C CA . GLN A 1 30 ? -15.504 -31.753 16.708 1.00 22.12 766 GLN A CA 6
ATOM 4810 C C . GLN A 1 30 ? -15.744 -30.273 16.984 1.00 3.11 766 GLN A C 6
ATOM 4811 O O . GLN A 1 30 ? -16.681 -29.675 16.453 1.00 35.12 766 GLN A O 6
ATOM 4825 N N . LEU A 1 31 ? -14.892 -29.685 17.818 1.00 72.40 767 LEU A N 6
ATOM 4826 C CA . LEU A 1 31 ? -15.011 -28.274 18.165 1.00 53.32 767 LEU A CA 6
ATOM 4827 C C . LEU A 1 31 ? -15.085 -27.408 16.911 1.00 30.41 767 LEU A C 6
ATOM 4828 O O . LEU A 1 31 ? -15.920 -26.510 16.814 1.00 43.20 767 LEU A O 6
ATOM 4844 N N . GLN A 1 32 ? -14.206 -27.688 15.953 1.00 15.11 768 GLN A N 6
ATOM 4845 C CA . GLN A 1 32 ? -14.174 -26.936 14.705 1.00 24.02 768 GLN A CA 6
ATOM 4846 C C . GLN A 1 32 ? -15.064 -27.589 13.653 1.00 41.33 768 GLN A C 6
ATOM 4847 O O . GLN A 1 32 ? -15.360 -26.991 12.618 1.00 65.15 768 GLN A O 6
ATOM 4861 N N . LYS A 1 33 ? -15.488 -28.818 13.923 1.00 64.10 769 LYS A N 6
ATOM 4862 C CA . LYS A 1 33 ? -16.345 -29.553 13.001 1.00 52.31 769 LYS A CA 6
ATOM 4863 C C . LYS A 1 33 ? -17.815 -29.232 13.252 1.00 62.10 769 LYS A C 6
ATOM 4864 O O . LYS A 1 33 ? -18.682 -29.580 12.450 1.00 41.45 769 LYS A O 6
ATOM 4883 N N . TRP A 1 34 ? -18.088 -28.565 14.367 1.00 35.34 770 TRP A N 6
ATOM 4884 C CA . TRP A 1 34 ? -19.454 -28.196 14.723 1.00 3.11 770 TRP A CA 6
ATOM 4885 C C . TRP A 1 34 ? -20.197 -27.634 13.516 1.00 71.32 770 TRP A C 6
ATOM 4886 O O . TRP A 1 34 ? -20.670 -28.384 12.664 1.00 61.44 770 TRP A O 6
ATOM 4907 N N . GLU A 1 35 ? -20.294 -26.310 13.451 1.00 14.35 771 GLU A N 6
ATOM 4908 C CA . GLU A 1 35 ? -20.981 -25.649 12.348 1.00 12.40 771 GLU A CA 6
ATOM 4909 C C . GLU A 1 35 ? -20.411 -26.096 11.005 1.00 21.13 771 GLU A C 6
ATOM 4910 O O . GLU A 1 35 ? -20.994 -25.835 9.953 1.00 0.32 771 GLU A O 6
ATOM 4922 N N . ASP A 1 36 ? -19.269 -26.773 11.050 1.00 5.32 772 ASP A N 6
ATOM 4923 C CA . ASP A 1 36 ? -18.619 -27.258 9.839 1.00 22.40 772 ASP A CA 6
ATOM 4924 C C . ASP A 1 36 ? -19.600 -28.045 8.975 1.00 65.53 772 ASP A C 6
ATOM 4925 O O . ASP A 1 36 ? -19.402 -28.187 7.767 1.00 23.14 772 ASP A O 6
ATOM 4934 N N . TRP A 1 37 ? -20.654 -28.555 9.600 1.00 21.14 773 TRP A N 6
ATOM 4935 C CA . TRP A 1 37 ? -21.664 -29.329 8.888 1.00 53.21 773 TRP A CA 6
ATOM 4936 C C . TRP A 1 37 ? -22.316 -28.494 7.790 1.00 5.05 773 TRP A C 6
ATOM 4937 O O . TRP A 1 37 ? -22.979 -29.029 6.902 1.00 45.42 773 TRP A O 6
ATOM 4958 N N . VAL A 1 38 ? -22.121 -27.180 7.858 1.00 35.20 774 VAL A N 6
ATOM 4959 C CA . VAL A 1 38 ? -22.689 -26.272 6.869 1.00 61.44 774 VAL A CA 6
ATOM 4960 C C . VAL A 1 38 ? -22.375 -26.738 5.451 1.00 44.44 774 VAL A C 6
ATOM 4961 O O . VAL A 1 38 ? -23.124 -26.459 4.515 1.00 4.50 774 VAL A O 6
ATOM 4974 N N . ARG A 1 39 ? -21.262 -27.449 5.301 1.00 54.23 775 ARG A N 6
ATOM 4975 C CA . ARG A 1 39 ? -20.848 -27.953 3.997 1.00 42.45 775 ARG A CA 6
ATOM 4976 C C . ARG A 1 39 ? -21.956 -28.783 3.358 1.00 33.10 775 ARG A C 6
ATOM 4977 O O . ARG A 1 39 ? -22.104 -28.804 2.136 1.00 64.34 775 ARG A O 6
ATOM 4998 N N . TRP A 1 40 ? -22.732 -29.465 4.192 1.00 71.35 776 TRP A N 6
ATOM 4999 C CA . TRP A 1 40 ? -23.827 -30.298 3.707 1.00 73.10 776 TRP A CA 6
ATOM 5000 C C . TRP A 1 40 ? -24.793 -29.485 2.852 1.00 14.11 776 TRP A C 6
ATOM 5001 O O . TRP A 1 40 ? -25.364 -29.996 1.888 1.00 3.25 776 TRP A O 6
ATOM 5022 N N . ILE A 1 41 ? -24.971 -28.218 3.211 1.00 73.51 777 ILE A N 6
ATOM 5023 C CA . ILE A 1 41 ? -25.868 -27.335 2.475 1.00 64.40 777 ILE A CA 6
ATOM 5024 C C . ILE A 1 41 ? -25.126 -26.106 1.959 1.00 15.05 777 ILE A C 6
ATOM 5025 O O . ILE A 1 41 ? -25.680 -25.008 1.913 1.00 14.04 777 ILE A O 6
ATOM 5041 N N . GLY A 1 42 ? -23.869 -26.298 1.571 1.00 74.32 778 GLY A N 6
ATOM 5042 C CA . GLY A 1 42 ? -23.073 -25.197 1.062 1.00 21.42 778 GLY A CA 6
ATOM 5043 C C . GLY A 1 42 ? -23.193 -25.041 -0.441 1.00 32.42 778 GLY A C 6
ATOM 5044 O O . GLY A 1 42 ? -22.194 -24.855 -1.134 1.00 30.11 778 GLY A O 6
ATOM 5048 N N . ASN A 1 43 ? -24.420 -25.119 -0.946 1.00 51.42 779 ASN A N 6
ATOM 5049 C CA . ASN A 1 43 ? -24.666 -24.986 -2.378 1.00 71.22 779 ASN A CA 6
ATOM 5050 C C . ASN A 1 43 ? -25.852 -24.064 -2.643 1.00 15.54 779 ASN A C 6
ATOM 5051 O O . ASN A 1 43 ? -26.137 -23.716 -3.790 1.00 34.31 779 ASN A O 6
ATOM 5062 N N . ILE A 1 44 ? -26.538 -23.669 -1.575 1.00 63.32 780 ILE A N 6
ATOM 5063 C 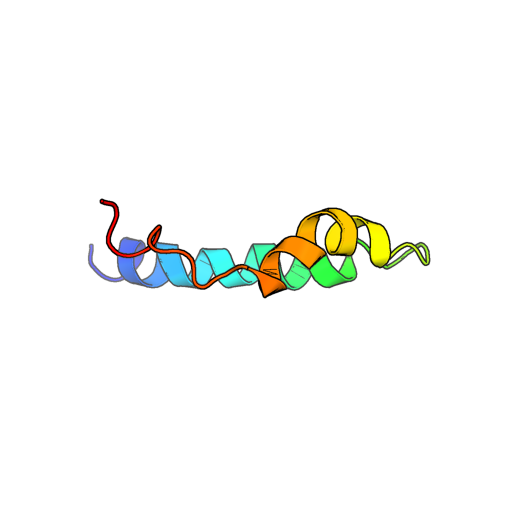CA . ILE A 1 44 ? -27.691 -22.785 -1.692 1.00 74.41 780 ILE A CA 6
ATOM 5064 C C . ILE A 1 44 ? -27.392 -21.612 -2.620 1.00 13.15 780 ILE A C 6
ATOM 5065 O O . ILE A 1 44 ? -26.238 -21.275 -2.882 1.00 40.33 780 ILE A O 6
ATOM 5081 N N . PRO A 1 45 ? -28.458 -20.974 -3.128 1.00 25.43 781 PRO A N 6
ATOM 5082 C CA . PRO A 1 45 ? -28.335 -19.827 -4.032 1.00 52.13 781 PRO A CA 6
ATOM 5083 C C . PRO A 1 45 ? -27.806 -18.585 -3.324 1.00 44.51 781 PRO A C 6
ATOM 5084 O O . PRO A 1 45 ? -28.196 -17.463 -3.647 1.00 24.14 781 PRO A O 6
ATOM 5095 N N . GLN A 1 46 ? -26.915 -18.793 -2.360 1.00 61.11 782 GLN A N 6
ATOM 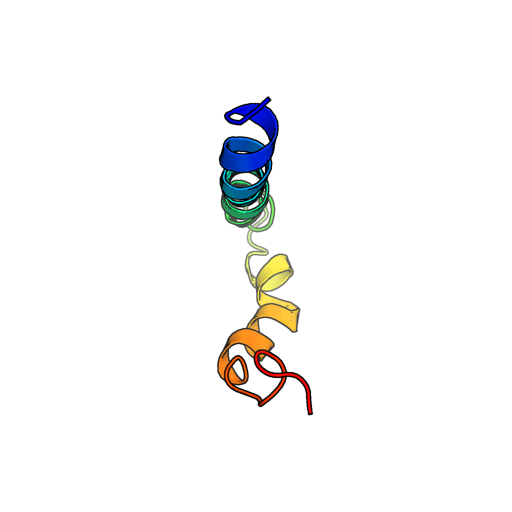5096 C CA . GLN A 1 46 ? -26.332 -17.689 -1.607 1.00 52.31 782 GLN A CA 6
ATOM 5097 C C . GLN A 1 46 ? -25.163 -17.070 -2.366 1.00 13.52 782 GLN A C 6
ATOM 5098 O O . GLN A 1 46 ? -24.797 -15.918 -2.128 1.00 5.12 782 GLN A O 6
ATOM 5112 N N . TYR A 1 47 ? -24.583 -17.839 -3.278 1.00 71.23 783 TYR A N 6
ATOM 5113 C CA . TYR A 1 47 ? -23.454 -17.367 -4.071 1.00 22.24 783 TYR A CA 6
ATOM 5114 C C . TYR A 1 47 ? -23.896 -16.303 -5.070 1.00 11.11 783 TYR A C 6
ATOM 5115 O O . TYR A 1 47 ? -23.206 -15.304 -5.278 1.00 41.13 783 TYR A O 6
ATOM 5133 N N . LEU A 1 48 ? -25.052 -16.524 -5.686 1.00 1.12 784 LEU A N 6
ATOM 5134 C CA . LEU A 1 48 ? -25.590 -15.584 -6.664 1.00 3.34 784 LEU A CA 6
ATOM 5135 C C . LEU A 1 48 ? -26.407 -14.493 -5.980 1.00 5.14 784 LEU A C 6
ATOM 5136 O O . LEU A 1 48 ? -26.542 -13.385 -6.499 1.00 72.20 784 LEU A O 6
ATOM 5152 N N . LYS A 1 49 ? -26.948 -14.813 -4.808 1.00 61.33 785 LYS A N 6
ATOM 5153 C CA . LYS A 1 49 ? -27.749 -13.860 -4.049 1.00 21.30 785 LYS A CA 6
ATOM 5154 C C . LYS A 1 49 ? -29.003 -13.465 -4.823 1.00 23.52 785 LYS A C 6
ATOM 5155 O O . LYS A 1 49 ? -28.938 -12.682 -5.770 1.00 13.22 785 LYS A O 6
ATOM 5174 N N . MET A 1 50 ? -30.142 -14.013 -4.413 1.00 75.22 786 MET A N 6
ATOM 5175 C CA . MET A 1 50 ? -31.411 -13.715 -5.066 1.00 60.42 786 MET A CA 6
ATOM 5176 C C . MET A 1 50 ? -31.935 -12.348 -4.639 1.00 13.41 786 MET A C 6
ATOM 5177 O O . MET A 1 50 ? -32.311 -12.150 -3.483 1.00 12.34 786 MET A O 6
#

Nearest PDB structures (foldseek):
  6ftk-assembly1_A  TM=1.020E+00  e=5.058E-06  Feline immunodeficiency virus
  6ftk-assembly1_A  TM=7.219E-01  e=3.479E-06  Feline immunodeficiency virus
  6ftk-assembly1_A  TM=7.798E-01  e=2.001E-06  Feline immunodeficiency virus
  6ftk-assembly1_A  TM=9.073E-01  e=7.985E-06  Feline immunodeficiency virus
  6ftk-assembly1_A  TM=7.739E-01  e=5.436E-06  Feline immunodeficiency virus

Secondary structure (DSSP, 8-state):
--HHHHHHHHTHHHHHHHHHHHTTTTS-THHHHTGGGGGGGTTSTTTT--

Sequence (50 aa):
LQTKDLQQKFYEIILDIEQNNVQGKTGIQQLQKWEDWVRWIGNIPQYLKMLQTKDLQQKFYEIILDIEQNNVQGKTGIQQLQKWEDWVRWIGNIPQYLKMLQTKDLQQKFYEIILDIEQNNVQGKTGIQQLQKWEDWVRWIGNIPQYLKMLQTKDLQQKFYEIILDIEQNNVQGKTGIQQLQKWEDWVRWIGNIPQYLKMLQTKDLQQKFYEIILDIEQNNVQGKTGIQQLQKWEDWVRWIGNIPQYLKMLQTKDLQQKFYEIILDIEQNNVQGKTGIQQLQKWEDWVRWIGNIPQYLKM

B-factor: mean 37.2, std 23.05, range [0.01, 75.5]

Foldseek 3Di:
DCCCVVVVVVVVVVVLVCVCVVQPDVPRNCVNVPCVCCVVVVPPCVVVPD